Protein AF-A0A7J4V835-F1 (afdb_monomer)

Mean predicted aligned error: 7.01 Å

Foldseek 3Di:
DPPDDQDDADDDDDDDDDDDDDPQFGFQQADDDDPDDDRHDDGDTFEHDDWDKDKDWDWDQDPVGIDTDDDIDIDTDDDDPPDPAAAPDQVVLVVLSVLLSVLVNVLNVLLVLLVVVLVLLVLLLVLLVPQPPRDCPLNVLSVVLNVLSVVLNCQADPDDPDPDPVPDDDDDQHLPNLSVCLRVVPRYDNHHDDPSNVVSVVVNVVPVPVSSVVSCCCVVPSSVVSQVSCLVSVRDDDPVDDRDDPDD

Sequence (248 aa):
ETGQIVRKLTKSASKGIQRINWDLKHQMITTLKPDKFNANMKTQSINLVMPGKFTVQMFMVDRNGVSPLGETVDFNAVALRNTTLPAADRAELVKFQADTRELSRVVRGTYTYLTELIKKVSALKQSALHSPGTGYEPLLRADRILDTLNSVLSKFERKSNFPSAEENPPSDVTIMERLNTLMWTHWRSTSGLTKNEKVAFDVLMAEFPPLHAIIKRIAGVEVRNLEAELDGSGGYLTPDKLPDLWMK

pLDDT: mean 87.77, std 9.14, range [52.25, 98.25]

Solvent-accessible surface area (backbone atoms only — not comparable to full-atom values): 15485 Å² total; per-residue (Å²): 136,86,87,70,88,63,67,87,87,67,72,84,89,68,90,77,94,82,89,85,84,82,86,58,40,31,59,51,74,69,92,79,88,69,95,60,95,58,86,64,66,86,72,60,67,49,42,70,59,78,62,43,81,45,76,46,77,46,67,48,77,59,97,91,44,79,44,79,51,78,70,78,45,78,49,73,50,73,78,77,96,76,70,91,57,64,29,90,54,59,66,60,50,51,51,51,53,51,51,52,51,51,50,49,39,52,52,55,49,49,53,52,48,51,58,51,49,49,54,52,42,50,50,49,28,52,25,35,72,70,20,77,87,50,63,68,61,63,34,56,50,33,49,57,50,46,55,52,53,51,58,55,46,53,47,43,42,81,94,67,96,56,98,45,79,84,76,45,77,93,69,82,85,24,54,47,56,51,51,49,51,49,48,62,70,51,38,84,57,68,49,58,85,51,73,66,52,54,51,53,52,52,50,48,67,63,60,46,56,63,54,53,51,51,53,51,48,42,59,71,43,55,51,48,51,52,48,55,55,33,49,75,46,76,26,62,78,54,98,90,60,86,79,84,85,84,83,128

Nearest PDB structures (foldseek):
  7ung-assembly1_B0  TM=4.992E-01  e=1.022E+00  Homo sapiens
  7ung-assembly1_B9  TM=3.849E-01  e=5.021E-01  Homo sapiens
  8otz-assembly1_ET  TM=3.261E-01  e=2.199E+00  Bos taurus
  8to0-assembly1_b  TM=2.927E-01  e=1.673E+00  Mus musculus
  7ung-assembly1_D8  TM=3.159E-01  e=3.053E+00  Homo sapiens

Secondary structure (DSSP, 8-state):
--------------SS-------SEEEP------SS--TT----EEEEPPSEEEEE--EEEETTEEEE-S--EEEEE---S--SS--S-HHHHHHHHHHHHHHHHHHHHHHHHHHHHHHHHHHHHHHHHHSTT--HHHHHHHHHHHHHHHHHHHHH-----SSSGGGSPS-PPPHHHHHHHHHHHHTT--SPPPHHHHHHHHHHHHHHHHHHHHHHHIIIIIIHHHHHHHHHTT----TTSPPP----

Radius of gyration: 23.9 Å; Cα contacts (8 Å, |Δi|>4): 222; chains: 1; bounding box: 72×39×65 Å

Structure (mmCIF, N/CA/C/O backbone):
data_AF-A0A7J4V835-F1
#
_entry.id   AF-A0A7J4V835-F1
#
loop_
_atom_site.group_PDB
_atom_site.id
_atom_site.type_symbol
_atom_site.label_atom_id
_atom_site.label_alt_id
_atom_site.label_comp_id
_atom_site.label_asym_id
_atom_site.label_entity_id
_atom_site.label_seq_id
_atom_site.pdbx_PDB_ins_code
_atom_site.Cartn_x
_atom_site.Cartn_y
_atom_site.Cartn_z
_atom_site.occupancy
_atom_site.B_iso_or_equiv
_atom_site.auth_seq_id
_atom_site.auth_comp_id
_atom_site.auth_asym_id
_atom_site.auth_atom_id
_atom_site.pdbx_PDB_model_num
ATOM 1 N N . GLU A 1 1 ? 10.168 -17.531 -19.427 1.00 52.31 1 GLU A N 1
ATOM 2 C CA . GLU A 1 1 ? 9.027 -16.607 -19.607 1.00 52.31 1 GLU A CA 1
ATOM 3 C C . GLU A 1 1 ? 7.965 -16.978 -18.582 1.00 52.31 1 GLU A C 1
ATOM 5 O O . GLU A 1 1 ? 7.650 -18.154 -18.483 1.00 52.31 1 GLU A O 1
ATOM 10 N N . THR A 1 2 ? 7.499 -16.048 -17.743 1.00 58.78 2 THR A N 1
ATOM 11 C CA . THR A 1 2 ? 6.622 -16.372 -16.593 1.00 58.78 2 THR A CA 1
ATOM 12 C C . THR A 1 2 ? 5.146 -16.036 -16.826 1.00 58.78 2 THR A C 1
ATOM 14 O O . THR A 1 2 ? 4.339 -16.213 -15.919 1.00 58.78 2 THR A O 1
ATOM 17 N N . GLY A 1 3 ? 4.781 -15.510 -18.005 1.00 70.25 3 GLY A N 1
ATOM 18 C CA . GLY A 1 3 ? 3.405 -15.101 -18.329 1.00 70.25 3 GLY A CA 1
ATOM 19 C C . GLY A 1 3 ? 2.859 -13.945 -17.475 1.00 70.25 3 GLY A C 1
ATOM 20 O O . GLY A 1 3 ? 1.671 -13.640 -17.536 1.00 70.25 3 GLY A O 1
ATOM 21 N N . GLN A 1 4 ? 3.698 -13.295 -16.662 1.00 82.38 4 GLN A N 1
ATOM 22 C CA . GLN A 1 4 ? 3.266 -12.224 -15.770 1.00 82.38 4 GLN A CA 1
ATOM 23 C C . GLN A 1 4 ? 3.016 -10.921 -16.535 1.00 82.38 4 GLN A C 1
ATOM 25 O O . GLN A 1 4 ? 3.874 -10.440 -17.276 1.00 82.38 4 GLN A O 1
ATOM 30 N N . ILE A 1 5 ? 1.856 -10.303 -16.300 1.00 88.12 5 ILE A N 1
ATOM 31 C CA . ILE A 1 5 ? 1.522 -8.990 -16.860 1.00 88.12 5 ILE A CA 1
ATOM 32 C C . ILE A 1 5 ? 2.388 -7.926 -16.183 1.00 88.12 5 ILE A C 1
ATOM 34 O O . ILE A 1 5 ? 2.241 -7.625 -15.001 1.00 88.12 5 ILE A O 1
ATOM 38 N N . VAL A 1 6 ? 3.272 -7.320 -16.968 1.00 89.44 6 VAL A N 1
ATOM 39 C CA . VAL A 1 6 ? 4.240 -6.323 -16.496 1.00 89.44 6 VAL A CA 1
ATOM 40 C C . VAL A 1 6 ? 3.613 -4.943 -16.309 1.00 89.44 6 VAL A C 1
ATOM 42 O O . VAL A 1 6 ? 3.926 -4.230 -15.350 1.00 89.44 6 VAL A O 1
ATOM 45 N N . ARG A 1 7 ? 2.754 -4.540 -17.251 1.00 91.31 7 ARG A N 1
ATOM 46 C CA . ARG A 1 7 ? 2.102 -3.232 -17.272 1.00 91.31 7 ARG A CA 1
ATOM 47 C C . ARG A 1 7 ? 0.860 -3.264 -18.158 1.00 91.31 7 ARG A C 1
ATOM 49 O O . ARG A 1 7 ? 0.864 -3.905 -19.202 1.00 91.31 7 ARG A O 1
ATOM 56 N N . LYS A 1 8 ? -0.177 -2.529 -17.755 1.00 91.81 8 LYS A N 1
ATOM 57 C CA . LYS A 1 8 ? -1.334 -2.204 -18.599 1.00 91.81 8 LYS A CA 1
ATOM 58 C C . LYS A 1 8 ? -1.239 -0.736 -19.001 1.00 91.81 8 LYS A C 1
ATOM 60 O O . LYS A 1 8 ? -0.976 0.110 -18.149 1.00 91.81 8 LYS A O 1
ATOM 65 N N . LEU A 1 9 ? -1.422 -0.450 -20.285 1.00 92.38 9 LEU A N 1
ATOM 66 C CA . LEU A 1 9 ? -1.431 0.904 -20.833 1.00 92.38 9 LEU A CA 1
ATOM 67 C C . LEU A 1 9 ? -2.808 1.165 -21.433 1.00 92.38 9 LEU A C 1
ATOM 69 O O . LEU A 1 9 ? -3.335 0.312 -22.142 1.00 92.38 9 LEU A O 1
ATOM 73 N N . THR A 1 10 ? -3.384 2.327 -21.144 1.00 92.75 10 THR A N 1
ATOM 74 C CA . THR A 1 10 ? -4.717 2.702 -21.620 1.00 92.75 10 THR A CA 1
ATOM 75 C C . THR A 1 10 ? -4.664 3.998 -22.417 1.00 92.75 10 THR A C 1
ATOM 77 O O . THR A 1 10 ? -3.833 4.878 -22.174 1.00 92.75 10 THR A O 1
ATOM 80 N N . LYS A 1 11 ? -5.536 4.091 -23.420 1.00 91.69 11 LYS A N 1
ATOM 81 C CA . LYS A 1 11 ? -5.750 5.284 -24.235 1.00 91.69 11 LYS A CA 1
ATOM 82 C C . LYS A 1 11 ? -7.170 5.249 -24.786 1.00 91.69 11 LYS A C 1
ATOM 84 O O . LYS A 1 11 ? -7.630 4.192 -25.211 1.00 91.69 11 LYS A O 1
ATOM 89 N N . SER A 1 12 ? -7.836 6.400 -24.829 1.00 91.94 12 SER A N 1
ATOM 90 C CA . SER A 1 12 ? -9.135 6.517 -25.494 1.00 91.94 12 SER A CA 1
ATOM 91 C C . SER A 1 12 ? -9.034 6.168 -26.977 1.00 91.94 12 SER A C 1
ATOM 93 O O . SER A 1 12 ? -8.133 6.647 -27.670 1.00 91.94 12 SER A O 1
ATOM 95 N N . ALA A 1 13 ? -10.002 5.395 -27.468 1.00 89.81 13 ALA A N 1
ATOM 96 C CA . ALA A 1 13 ? -10.171 5.153 -28.892 1.00 89.81 13 ALA A CA 1
ATOM 97 C C . ALA A 1 13 ? -10.589 6.446 -29.612 1.00 89.81 13 ALA A C 1
ATOM 99 O O . ALA A 1 13 ? -11.455 7.188 -29.144 1.00 89.81 13 ALA A O 1
ATOM 100 N N . SER A 1 14 ? -9.972 6.720 -30.758 1.00 91.31 14 SER A N 1
ATOM 101 C CA . SER A 1 14 ? -10.292 7.860 -31.616 1.00 91.31 14 SER A CA 1
ATOM 102 C C . SER A 1 14 ? -9.933 7.548 -33.070 1.00 91.31 14 SER A C 1
ATOM 104 O O . SER A 1 14 ? -9.183 6.613 -33.347 1.00 91.31 14 SER A O 1
ATOM 106 N N . LYS A 1 15 ? -10.500 8.314 -34.011 1.00 93.00 15 LYS A N 1
ATOM 107 C CA . LYS A 1 15 ? -10.252 8.131 -35.449 1.00 93.00 15 LYS A CA 1
ATOM 108 C C . LYS A 1 15 ? -8.772 8.375 -35.797 1.00 93.00 15 LYS A C 1
ATOM 110 O O . LYS A 1 15 ? -8.096 9.182 -35.154 1.00 93.00 15 LYS A O 1
ATOM 115 N N . GLY A 1 16 ? -8.300 7.719 -36.858 1.00 92.88 16 GLY A N 1
ATOM 116 C CA . GLY A 1 16 ? -6.941 7.866 -37.390 1.00 92.88 16 GLY A CA 1
ATOM 117 C C . GLY A 1 16 ? -5.901 6.958 -36.725 1.00 92.88 16 GLY A C 1
ATOM 118 O O . GLY A 1 16 ? -6.235 6.044 -35.974 1.00 92.88 16 GLY A O 1
ATOM 119 N N . ILE A 1 17 ? -4.621 7.207 -37.019 1.00 91.12 17 ILE A N 1
ATOM 120 C CA . ILE A 1 17 ? -3.502 6.418 -36.487 1.00 91.12 17 ILE A CA 1
ATOM 121 C C . ILE A 1 17 ? -3.162 6.903 -35.078 1.00 91.12 17 ILE A C 1
ATOM 123 O O . ILE A 1 17 ? -2.797 8.060 -34.869 1.00 91.12 17 ILE A O 1
ATOM 127 N N . GLN A 1 18 ? -3.245 5.999 -34.106 1.00 90.25 18 GLN A N 1
ATOM 128 C CA . GLN A 1 18 ? -2.936 6.275 -32.707 1.00 90.25 18 GLN A CA 1
ATOM 129 C C . GLN A 1 18 ? -1.670 5.530 -32.271 1.00 90.25 18 GLN A C 1
ATOM 131 O O . GLN A 1 18 ? -1.424 4.400 -32.677 1.00 90.25 18 GLN A O 1
ATOM 136 N N . ARG A 1 19 ? -0.871 6.163 -31.402 1.00 90.81 19 ARG A N 1
ATOM 137 C CA . ARG A 1 19 ? 0.328 5.566 -30.788 1.00 90.81 19 ARG A CA 1
ATOM 138 C C . ARG A 1 19 ? 0.224 5.537 -29.264 1.00 90.81 19 ARG A C 1
ATOM 140 O O . ARG A 1 19 ? -0.299 6.483 -28.668 1.00 90.81 19 ARG A O 1
ATOM 147 N N . ILE A 1 20 ? 0.756 4.477 -28.661 1.00 90.75 20 ILE A N 1
ATOM 148 C CA . ILE A 1 20 ? 1.038 4.340 -27.228 1.00 90.75 20 ILE A CA 1
ATOM 149 C C . ILE A 1 20 ? 2.484 3.860 -27.112 1.00 90.75 20 ILE A C 1
ATOM 151 O O . ILE A 1 20 ? 2.897 2.990 -27.871 1.00 90.75 20 ILE A O 1
ATOM 155 N N . ASN A 1 21 ? 3.241 4.422 -26.171 1.00 91.94 21 ASN A N 1
ATOM 156 C CA . ASN A 1 21 ? 4.627 4.034 -25.932 1.00 91.94 21 ASN A CA 1
ATOM 157 C C . ASN A 1 21 ? 4.754 3.436 -24.533 1.00 91.94 21 ASN A C 1
ATOM 159 O O . ASN A 1 21 ? 4.283 4.030 -23.560 1.00 91.94 21 ASN A O 1
ATOM 163 N N . TRP A 1 22 ? 5.425 2.293 -24.436 1.00 93.06 22 TRP A N 1
ATOM 164 C CA . TRP A 1 22 ? 5.876 1.757 -23.162 1.00 93.06 22 TRP A CA 1
ATOM 165 C C . TRP A 1 22 ? 7.306 2.223 -22.880 1.00 93.06 22 TRP A C 1
ATOM 167 O O . TRP A 1 22 ? 8.174 2.153 -23.741 1.00 93.06 22 TRP A O 1
ATOM 177 N N . ASP A 1 23 ? 7.555 2.686 -21.661 1.00 91.81 23 ASP A N 1
ATOM 178 C CA . ASP A 1 23 ? 8.851 3.178 -21.178 1.00 91.81 23 ASP A CA 1
ATOM 179 C C . ASP A 1 23 ? 9.778 2.066 -20.645 1.00 91.81 23 ASP A C 1
ATOM 181 O O . ASP A 1 23 ? 10.770 2.375 -19.984 1.00 91.81 23 ASP A O 1
ATOM 185 N N . LEU A 1 24 ? 9.444 0.790 -20.888 1.00 91.88 24 LEU A N 1
ATOM 186 C CA . LEU A 1 24 ? 10.152 -0.392 -20.375 1.00 91.88 24 LEU A CA 1
ATOM 187 C C . LEU A 1 24 ? 10.270 -0.419 -18.843 1.00 91.88 24 LEU A C 1
ATOM 189 O O . LEU A 1 24 ? 11.231 -0.952 -18.293 1.00 91.88 24 LEU A O 1
ATOM 193 N N . LYS A 1 25 ? 9.299 0.160 -18.130 1.00 90.25 25 LYS A N 1
ATOM 194 C CA . LYS A 1 25 ? 9.245 0.135 -16.663 1.00 90.25 25 LYS A CA 1
ATOM 195 C C . LYS A 1 25 ? 8.038 -0.625 -16.153 1.00 90.25 25 LYS A C 1
ATOM 197 O O . LYS A 1 25 ? 6.982 -0.666 -16.793 1.00 90.25 25 LYS A O 1
ATOM 202 N N . HIS A 1 26 ? 8.195 -1.174 -14.957 1.00 88.50 26 HIS A N 1
ATOM 203 C CA . HIS A 1 26 ? 7.097 -1.732 -14.189 1.00 88.50 26 HIS A CA 1
ATOM 204 C C . HIS A 1 26 ? 6.100 -0.648 -13.775 1.00 88.50 26 HIS A C 1
ATOM 206 O O . HIS A 1 26 ? 6.454 0.511 -13.528 1.00 88.50 26 HIS A O 1
ATOM 212 N N . GLN A 1 27 ? 4.838 -1.055 -13.655 1.00 87.88 27 GLN A N 1
ATOM 213 C CA . GLN A 1 27 ? 3.796 -0.222 -13.079 1.00 87.88 27 GLN A CA 1
ATOM 214 C C . GLN A 1 27 ? 4.049 -0.032 -11.578 1.00 87.88 27 GLN A C 1
ATOM 216 O O . GLN A 1 27 ? 4.187 -1.012 -10.845 1.00 87.88 27 GLN A O 1
ATOM 221 N N . MET A 1 28 ? 4.081 1.215 -11.100 1.00 83.69 28 MET A N 1
ATOM 222 C CA . MET A 1 28 ? 4.038 1.462 -9.661 1.00 83.69 28 MET A CA 1
ATOM 223 C C . MET A 1 28 ? 2.642 1.099 -9.151 1.00 83.69 28 MET A C 1
ATOM 225 O O . MET A 1 28 ? 1.645 1.635 -9.647 1.00 83.69 28 MET A O 1
ATOM 229 N N . ILE A 1 29 ? 2.574 0.192 -8.177 1.00 79.81 29 ILE A N 1
ATOM 230 C CA . ILE A 1 29 ? 1.335 -0.124 -7.469 1.00 79.81 29 ILE A CA 1
ATOM 231 C C . ILE A 1 29 ? 1.261 0.815 -6.270 1.00 79.81 29 ILE A C 1
ATOM 233 O O . ILE A 1 29 ? 2.045 0.709 -5.331 1.00 79.81 29 ILE A O 1
ATOM 237 N N . THR A 1 30 ? 0.337 1.762 -6.338 1.00 77.56 30 THR A N 1
ATOM 238 C CA . THR A 1 30 ? 0.045 2.707 -5.263 1.00 77.56 30 THR A CA 1
ATOM 239 C C . THR A 1 30 ? -1.437 2.645 -4.942 1.00 77.56 30 THR A C 1
ATOM 241 O O . THR A 1 30 ? -2.242 2.223 -5.773 1.00 77.56 30 THR A O 1
ATOM 244 N N . THR A 1 31 ? -1.804 3.090 -3.747 1.00 78.81 31 THR A N 1
ATOM 245 C CA . THR A 1 31 ? -3.198 3.357 -3.417 1.00 78.81 31 THR A CA 1
ATOM 246 C C . THR A 1 31 ? -3.747 4.413 -4.370 1.00 78.81 31 THR A C 1
ATOM 248 O O . THR A 1 31 ? -3.130 5.461 -4.570 1.00 78.81 31 THR A O 1
ATOM 251 N N . LEU A 1 32 ? -4.912 4.133 -4.945 1.00 82.94 32 LEU A N 1
ATOM 252 C CA . LEU A 1 32 ? -5.662 5.048 -5.793 1.00 82.94 32 LEU A CA 1
ATOM 253 C C . LEU A 1 32 ? -6.962 5.383 -5.062 1.00 82.94 32 LEU A C 1
ATOM 255 O O . LEU A 1 32 ? -7.672 4.473 -4.642 1.00 82.94 32 LEU A O 1
ATOM 259 N N . LYS A 1 33 ? -7.266 6.674 -4.907 1.00 79.12 33 LYS A N 1
ATOM 260 C CA . LYS A 1 33 ? -8.531 7.157 -4.332 1.00 79.12 33 LYS A CA 1
ATOM 261 C C . LYS A 1 33 ? -9.232 8.103 -5.318 1.00 79.12 33 LYS A C 1
ATOM 263 O O . LYS A 1 33 ? -9.266 9.303 -5.071 1.00 79.12 33 LYS A O 1
ATOM 268 N N . PRO A 1 34 ? -9.677 7.615 -6.490 1.00 82.50 34 PRO A N 1
ATOM 269 C CA . PRO A 1 34 ? -10.386 8.464 -7.434 1.00 82.50 34 PRO A CA 1
ATOM 270 C C . PRO A 1 34 ? -11.854 8.629 -7.007 1.00 82.50 34 PRO A C 1
ATOM 272 O O . PRO A 1 34 ? -12.522 7.634 -6.740 1.00 82.50 34 PRO A O 1
ATOM 275 N N . ASP A 1 35 ? -12.379 9.857 -7.023 1.00 84.69 35 ASP A N 1
ATOM 276 C CA . ASP A 1 35 ? -13.812 10.111 -6.766 1.00 84.69 35 ASP A CA 1
ATOM 277 C C . ASP A 1 35 ? -14.713 9.486 -7.841 1.00 84.69 35 ASP A C 1
ATOM 279 O O . ASP A 1 35 ? -15.858 9.112 -7.598 1.00 84.69 35 ASP A O 1
ATOM 283 N N . LYS A 1 36 ? -14.192 9.386 -9.070 1.00 89.62 36 LYS A N 1
ATOM 284 C CA . LYS A 1 36 ? -14.851 8.760 -10.217 1.00 89.62 36 LYS A CA 1
ATOM 285 C C . LYS A 1 36 ? -13.856 7.907 -10.979 1.00 89.62 36 LYS A C 1
ATOM 287 O O . LYS A 1 36 ? -12.698 8.289 -11.150 1.00 89.62 36 LYS A O 1
ATOM 292 N N . PHE A 1 37 ? -14.322 6.776 -11.498 1.00 89.06 37 PHE A N 1
ATOM 293 C CA . PHE A 1 37 ? -13.502 5.930 -12.353 1.00 89.06 37 PHE A CA 1
ATOM 294 C C . PHE A 1 37 ? -12.979 6.712 -13.568 1.00 89.06 37 PHE A C 1
ATOM 296 O O . PHE A 1 37 ? -13.741 7.352 -14.292 1.00 89.06 37 PHE A O 1
ATOM 303 N N . ASN A 1 38 ? -11.671 6.622 -13.804 1.00 89.31 38 ASN A N 1
ATOM 304 C CA . ASN A 1 38 ? -11.011 7.198 -14.967 1.00 89.31 38 ASN A CA 1
ATOM 305 C C . ASN A 1 38 ? -10.184 6.115 -15.668 1.00 89.31 38 ASN A C 1
ATOM 307 O O . ASN A 1 38 ? -9.104 5.746 -15.207 1.00 89.31 38 ASN A O 1
ATOM 311 N N . ALA A 1 39 ? -10.679 5.647 -16.815 1.00 86.75 39 ALA A N 1
ATOM 312 C CA . ALA A 1 39 ? -10.035 4.605 -17.616 1.00 86.75 39 ALA A CA 1
ATOM 313 C C . ALA A 1 39 ? -8.629 4.990 -18.117 1.00 86.75 39 ALA A C 1
ATOM 315 O O . ALA A 1 39 ? -7.802 4.118 -18.375 1.00 86.75 39 ALA A O 1
ATOM 316 N N . ASN A 1 40 ? -8.342 6.290 -18.235 1.00 86.56 40 ASN A N 1
ATOM 317 C CA . ASN A 1 40 ? -7.077 6.826 -18.741 1.00 86.56 40 ASN A CA 1
ATOM 318 C C . ASN A 1 40 ? -6.241 7.491 -17.643 1.00 86.56 40 ASN A C 1
ATOM 320 O O . ASN A 1 40 ? -5.387 8.334 -17.933 1.00 86.56 40 ASN A O 1
ATOM 324 N N . MET A 1 41 ? -6.506 7.163 -16.376 1.00 85.62 41 MET A N 1
ATOM 325 C CA . MET A 1 41 ? -5.729 7.703 -15.272 1.00 85.62 41 MET A CA 1
ATOM 326 C C . MET A 1 41 ? -4.263 7.306 -15.435 1.00 85.62 41 MET A C 1
ATOM 328 O O . MET A 1 41 ? -3.912 6.126 -15.440 1.00 85.62 41 MET A O 1
ATOM 332 N N . LYS A 1 42 ? -3.394 8.310 -15.562 1.00 82.56 42 LYS A N 1
ATOM 333 C CA . LYS A 1 42 ? -1.955 8.078 -15.630 1.00 82.56 42 LYS A CA 1
ATOM 334 C C . LYS A 1 42 ? -1.452 7.687 -14.251 1.00 82.56 42 LYS A C 1
ATOM 336 O O . LYS A 1 42 ? -1.626 8.421 -13.283 1.00 82.56 42 LYS A O 1
ATOM 341 N N . THR A 1 43 ? -0.779 6.553 -14.189 1.00 80.88 43 THR A N 1
ATOM 342 C CA . THR A 1 43 ? -0.123 6.056 -12.986 1.00 80.88 43 THR A CA 1
ATOM 343 C C . THR A 1 43 ? 1.392 6.081 -13.175 1.00 80.88 43 THR A C 1
ATOM 345 O O . THR A 1 43 ? 1.908 5.992 -14.293 1.00 80.88 43 THR A O 1
ATOM 348 N N . GLN A 1 44 ? 2.128 6.226 -12.076 1.00 82.75 44 GLN A N 1
ATOM 349 C CA . GLN A 1 44 ? 3.585 6.347 -12.119 1.00 82.75 44 GLN A CA 1
ATOM 350 C C . GLN A 1 44 ? 4.268 5.029 -12.527 1.00 82.75 44 GLN A C 1
ATOM 352 O O . GLN A 1 44 ? 3.712 3.939 -12.360 1.00 82.75 44 GLN A O 1
ATOM 357 N N . SER A 1 45 ? 5.484 5.133 -13.064 1.00 86.50 45 SER A N 1
ATOM 358 C CA . SER A 1 45 ? 6.345 3.989 -13.397 1.00 86.50 45 SER A CA 1
ATOM 359 C C . SER A 1 45 ? 7.474 3.883 -12.376 1.00 86.50 45 SER A C 1
ATOM 361 O O . SER A 1 45 ? 7.994 4.911 -11.933 1.00 86.50 45 SER A O 1
ATOM 363 N N . ILE A 1 46 ? 7.891 2.662 -12.049 1.00 84.25 46 ILE A N 1
ATOM 364 C CA . ILE A 1 46 ? 8.979 2.412 -11.094 1.00 84.25 46 ILE A CA 1
ATOM 365 C C . ILE A 1 46 ? 10.262 1.959 -11.812 1.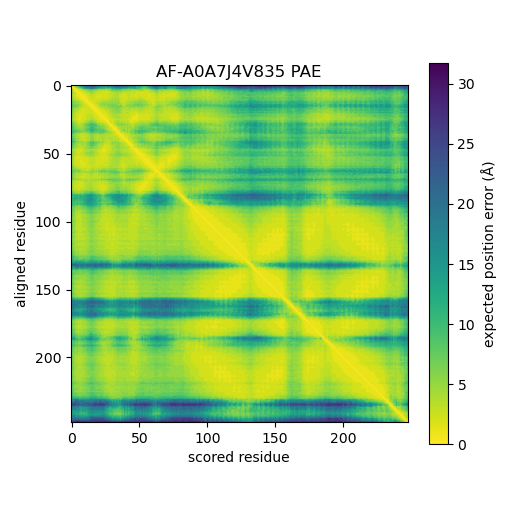00 84.25 46 ILE A C 1
ATOM 367 O O . ILE A 1 46 ? 10.761 2.691 -12.670 1.00 84.25 46 ILE A O 1
ATOM 371 N N . ASN A 1 47 ? 10.794 0.784 -11.484 1.00 85.50 47 ASN A N 1
ATOM 372 C CA . ASN A 1 47 ? 12.049 0.258 -11.998 1.00 85.50 47 ASN A CA 1
ATOM 373 C C . ASN A 1 47 ? 11.913 -0.273 -13.434 1.00 85.50 47 ASN A C 1
ATOM 375 O O . ASN A 1 47 ? 10.826 -0.661 -13.877 1.00 85.50 47 ASN A O 1
ATOM 379 N N . LEU A 1 48 ? 13.038 -0.279 -14.154 1.00 86.56 48 LEU A N 1
ATOM 380 C CA . LEU A 1 48 ? 13.141 -0.872 -15.487 1.00 86.56 48 LEU A CA 1
ATOM 381 C C . LEU A 1 48 ? 12.851 -2.371 -15.430 1.00 86.56 48 LEU A C 1
ATOM 383 O O . LEU A 1 48 ? 13.193 -3.048 -14.460 1.00 86.56 48 LEU A O 1
ATOM 387 N N . VAL A 1 49 ? 12.249 -2.888 -16.494 1.00 87.75 49 VAL A N 1
ATOM 388 C CA . VAL A 1 49 ? 12.162 -4.330 -16.698 1.00 87.75 49 VAL A CA 1
ATOM 389 C C . VAL A 1 49 ? 13.507 -4.894 -17.109 1.00 87.75 49 VAL A C 1
ATOM 391 O O . VAL A 1 49 ? 14.378 -4.199 -17.639 1.00 87.75 49 VAL A O 1
ATOM 394 N N . MET A 1 50 ? 13.652 -6.196 -16.909 1.00 83.25 50 MET A N 1
ATOM 395 C CA . MET A 1 50 ? 14.818 -6.903 -17.397 1.00 83.25 50 MET A CA 1
ATOM 396 C C . MET A 1 50 ? 14.778 -7.078 -18.915 1.00 83.25 50 MET A C 1
ATOM 398 O O . MET A 1 50 ? 13.705 -7.320 -19.465 1.00 83.25 50 MET A O 1
ATOM 402 N N . PRO A 1 51 ? 15.933 -6.986 -19.599 1.00 87.06 51 PRO A N 1
ATOM 403 C CA . PRO A 1 51 ? 16.060 -7.414 -20.979 1.00 87.06 51 PRO A CA 1
ATOM 404 C C . PRO A 1 51 ? 15.565 -8.842 -21.133 1.00 87.06 51 PRO A C 1
ATOM 406 O O . PRO A 1 51 ? 15.784 -9.686 -20.263 1.00 87.06 51 PRO A O 1
ATOM 409 N N . GLY A 1 52 ? 14.916 -9.104 -22.250 1.00 89.19 52 GLY A N 1
ATOM 410 C CA . GLY A 1 52 ? 14.280 -10.380 -22.493 1.00 89.19 52 GLY A CA 1
ATOM 411 C C . GLY A 1 52 ? 13.174 -10.256 -23.517 1.00 89.19 52 GLY A C 1
ATOM 412 O O . GLY A 1 52 ? 12.950 -9.191 -24.099 1.00 89.19 52 GLY A O 1
ATOM 413 N N . LYS A 1 53 ? 12.499 -11.379 -23.723 1.00 92.81 53 LYS A N 1
ATOM 414 C CA . LYS A 1 53 ? 11.370 -11.479 -24.630 1.00 92.81 53 LYS A CA 1
ATOM 415 C C . LYS A 1 53 ? 10.093 -11.018 -23.928 1.00 92.81 53 LYS A C 1
ATOM 417 O O . LYS A 1 53 ? 9.803 -11.435 -22.807 1.00 92.81 53 LYS A O 1
ATOM 422 N N . PHE A 1 54 ? 9.356 -10.142 -24.596 1.00 93.81 54 PHE A N 1
ATOM 423 C CA . PHE A 1 54 ? 8.075 -9.603 -24.162 1.00 93.81 54 PHE A CA 1
ATOM 424 C C . PHE A 1 54 ? 7.040 -9.803 -25.258 1.00 93.81 54 PHE A C 1
ATOM 426 O O . PHE A 1 54 ? 7.368 -9.884 -26.441 1.00 93.81 54 PHE A O 1
ATOM 433 N N . THR A 1 55 ? 5.781 -9.839 -24.845 1.00 94.62 55 THR A N 1
ATOM 434 C CA . THR A 1 55 ? 4.636 -9.900 -25.745 1.00 94.62 55 THR A CA 1
ATOM 435 C C . THR A 1 55 ? 3.728 -8.707 -25.476 1.00 94.62 55 THR A C 1
ATOM 437 O O . THR A 1 55 ? 3.601 -8.242 -24.338 1.00 94.62 55 THR A O 1
ATOM 440 N N . VAL A 1 56 ? 3.118 -8.170 -26.530 1.00 95.00 56 VAL A N 1
ATOM 441 C CA . VAL A 1 56 ? 2.097 -7.127 -26.433 1.00 95.00 56 VAL A CA 1
ATOM 442 C C . VAL A 1 56 ? 0.788 -7.637 -27.013 1.00 95.00 56 VAL A C 1
ATOM 444 O O . VAL A 1 56 ? 0.752 -8.258 -28.072 1.00 95.00 56 VAL A O 1
ATOM 447 N N . GLN A 1 57 ? -0.291 -7.357 -26.290 1.00 94.81 57 GLN A N 1
ATOM 448 C CA . GLN A 1 57 ? -1.661 -7.634 -26.697 1.00 94.81 57 GLN A CA 1
ATOM 449 C C . GLN A 1 57 ? -2.477 -6.364 -26.524 1.00 94.81 57 GLN A C 1
ATOM 451 O O . GLN A 1 57 ? -2.309 -5.639 -25.538 1.00 94.81 57 GLN A O 1
ATOM 456 N N . MET A 1 58 ? -3.354 -6.095 -27.483 1.00 94.81 58 MET A N 1
ATOM 457 C CA . MET A 1 58 ? -4.222 -4.930 -27.462 1.00 94.81 58 MET A CA 1
ATOM 458 C C . MET A 1 58 ? -5.676 -5.377 -27.410 1.00 94.81 58 MET A C 1
ATOM 460 O O . MET A 1 58 ? -6.069 -6.349 -28.049 1.00 94.81 58 MET A O 1
ATOM 464 N N . PHE A 1 59 ? -6.469 -4.654 -26.627 1.00 94.62 59 PHE A N 1
ATOM 465 C CA . PHE A 1 59 ? -7.889 -4.913 -26.450 1.00 94.62 59 PHE A CA 1
ATOM 466 C C . PHE A 1 59 ? -8.662 -3.607 -26.614 1.00 94.62 59 PHE A C 1
ATOM 468 O O . PHE A 1 59 ? -8.221 -2.559 -26.134 1.00 94.62 59 PHE A O 1
ATOM 475 N N . MET A 1 60 ? -9.818 -3.682 -27.266 1.00 93.31 60 MET A N 1
ATOM 476 C CA . MET A 1 60 ? -10.828 -2.633 -27.256 1.00 93.31 60 MET A CA 1
ATOM 477 C C . MET A 1 60 ? -11.786 -2.893 -26.094 1.00 93.31 60 MET A C 1
ATOM 479 O O . MET A 1 60 ? -12.284 -4.008 -25.936 1.00 93.31 60 MET A O 1
ATOM 483 N N . VAL A 1 61 ? -12.035 -1.863 -25.286 1.00 93.56 61 VAL A N 1
ATOM 484 C CA . VAL A 1 61 ? -13.016 -1.904 -24.197 1.00 93.56 61 VAL A CA 1
ATOM 485 C C . VAL A 1 61 ? -14.093 -0.870 -24.484 1.00 93.56 61 VAL A C 1
ATOM 487 O O . VAL A 1 61 ? -13.801 0.325 -24.554 1.00 93.56 61 VAL A O 1
ATOM 490 N N . ASP A 1 62 ? -15.328 -1.329 -24.637 1.00 92.06 62 ASP A N 1
ATOM 491 C CA . ASP A 1 62 ? -16.503 -0.487 -24.844 1.00 92.06 62 ASP A CA 1
ATOM 492 C C . ASP A 1 62 ? -17.672 -0.934 -23.942 1.00 92.06 62 ASP A C 1
ATOM 494 O O . ASP A 1 62 ? -17.488 -1.692 -22.988 1.00 92.06 62 ASP A O 1
ATOM 498 N N . ARG A 1 63 ? -18.885 -0.424 -24.195 1.00 92.12 63 ARG A N 1
ATOM 499 C CA . ARG A 1 63 ? -20.080 -0.779 -23.406 1.00 92.12 63 ARG A CA 1
ATOM 500 C C . ARG A 1 63 ? -20.517 -2.236 -23.580 1.00 92.12 63 ARG A C 1
ATOM 502 O O . ARG A 1 63 ? -21.220 -2.746 -22.717 1.00 92.12 63 ARG A O 1
ATOM 509 N N . ASN A 1 64 ? -20.129 -2.874 -24.678 1.00 93.31 64 ASN A N 1
ATOM 510 C CA . ASN A 1 64 ? -20.488 -4.246 -25.015 1.00 93.31 64 ASN A CA 1
ATOM 511 C C . ASN A 1 64 ? -19.464 -5.254 -24.469 1.00 93.31 64 ASN A C 1
ATOM 513 O O . ASN A 1 64 ? -19.738 -6.452 -24.461 1.00 93.31 64 ASN A O 1
ATOM 517 N N . GLY A 1 65 ? -18.305 -4.786 -23.991 1.00 93.50 65 GLY A N 1
ATOM 518 C CA . GLY A 1 65 ? -17.326 -5.601 -23.278 1.00 93.50 65 GLY A CA 1
ATOM 519 C C . GLY A 1 65 ? -15.893 -5.388 -23.757 1.00 93.50 65 GLY A C 1
ATOM 520 O O . GLY A 1 65 ? -15.487 -4.279 -24.104 1.00 93.50 65 GLY A O 1
ATOM 521 N N . VAL A 1 66 ? -15.108 -6.468 -23.720 1.00 95.62 66 VAL A N 1
ATOM 522 C CA . VAL A 1 66 ? -13.686 -6.491 -24.089 1.00 95.62 66 VAL A CA 1
ATOM 523 C C . VAL A 1 66 ? -13.509 -7.369 -25.324 1.00 95.62 66 VAL A C 1
ATOM 525 O O . VAL A 1 66 ? -13.888 -8.538 -25.300 1.00 95.62 66 VAL A O 1
ATOM 528 N N . SER A 1 67 ? -12.907 -6.833 -26.385 1.00 95.50 67 SER A N 1
ATOM 529 C CA . SER A 1 67 ? -12.577 -7.580 -27.607 1.00 95.50 67 SER A CA 1
ATOM 530 C C . SER A 1 67 ? -11.096 -7.417 -27.971 1.00 95.50 67 SER A C 1
ATOM 532 O O . SER A 1 67 ? -10.523 -6.353 -27.723 1.00 95.50 67 SER A O 1
ATOM 534 N N . PRO A 1 68 ? -10.430 -8.454 -28.511 1.00 94.62 68 PRO A N 1
ATOM 535 C CA . PRO A 1 68 ? -9.048 -8.334 -28.964 1.00 94.62 68 PRO A CA 1
ATOM 536 C C . PRO A 1 68 ? -8.961 -7.373 -30.155 1.00 94.62 68 PRO A C 1
ATOM 538 O O . PRO A 1 68 ? -9.829 -7.364 -31.028 1.00 94.62 68 PRO A O 1
ATOM 541 N N . LEU A 1 69 ? -7.903 -6.568 -30.193 1.00 92.44 69 LEU A N 1
ATOM 542 C CA . LEU A 1 69 ? -7.632 -5.625 -31.272 1.00 92.44 69 LEU A CA 1
ATOM 543 C C . LEU A 1 69 ? -6.306 -5.990 -31.946 1.00 92.44 69 LEU A C 1
ATOM 545 O O . LEU A 1 69 ? -5.241 -5.540 -31.530 1.00 92.44 69 LEU A O 1
ATOM 549 N N . GLY A 1 70 ? -6.389 -6.808 -32.994 1.00 91.38 70 GLY A N 1
ATOM 550 C CA . GLY A 1 70 ? -5.222 -7.351 -33.691 1.00 91.38 70 GLY A CA 1
ATOM 551 C C . GLY A 1 70 ? -4.633 -8.591 -33.014 1.00 91.38 70 GLY A C 1
ATOM 552 O O . GLY A 1 70 ? -5.232 -9.179 -32.113 1.00 91.38 70 GLY A O 1
ATOM 553 N N . GLU A 1 71 ? -3.460 -9.002 -33.487 1.00 93.94 71 GLU A N 1
ATOM 554 C CA . GLU A 1 71 ? -2.759 -10.198 -33.017 1.00 93.94 71 GLU A CA 1
ATOM 555 C C . GLU A 1 71 ? -1.758 -9.879 -31.896 1.00 93.94 71 GLU A C 1
ATOM 557 O O . GLU A 1 71 ? -1.367 -8.729 -31.680 1.00 93.94 71 GLU A O 1
ATOM 562 N N . THR A 1 72 ? -1.331 -10.916 -31.171 1.00 95.06 72 THR A N 1
ATOM 563 C CA . THR A 1 72 ? -0.233 -10.791 -30.200 1.00 95.06 72 THR A CA 1
ATOM 564 C C . THR A 1 72 ? 1.078 -10.588 -30.948 1.00 95.06 72 THR A C 1
ATOM 566 O O . THR A 1 72 ? 1.371 -11.335 -31.877 1.00 95.06 72 THR A O 1
ATOM 569 N N . VAL A 1 73 ? 1.884 -9.615 -30.522 1.00 95.62 73 VAL A N 1
ATOM 570 C CA . VAL A 1 73 ? 3.190 -9.338 -31.135 1.00 95.62 73 VAL A CA 1
ATOM 571 C C . VAL A 1 73 ? 4.307 -9.549 -30.120 1.00 95.62 73 VAL A C 1
ATOM 573 O O . VAL A 1 73 ? 4.259 -9.018 -29.008 1.00 95.62 73 VAL A O 1
ATOM 576 N N . ASP A 1 74 ? 5.334 -10.284 -30.531 1.00 95.25 74 ASP A N 1
ATOM 577 C CA . ASP A 1 74 ? 6.535 -10.543 -29.741 1.00 95.25 74 ASP A CA 1
ATOM 578 C C . ASP A 1 74 ? 7.624 -9.507 -30.046 1.00 95.25 74 ASP A C 1
ATOM 580 O O . ASP A 1 74 ? 7.823 -9.101 -31.192 1.00 95.25 74 ASP A O 1
ATOM 584 N N . PHE A 1 75 ? 8.382 -9.105 -29.027 1.00 94.69 75 PHE A N 1
ATOM 585 C CA . PHE A 1 75 ? 9.568 -8.268 -29.193 1.00 94.69 75 PHE A CA 1
ATOM 586 C C . PHE A 1 75 ? 10.606 -8.541 -28.102 1.00 94.69 75 PHE A C 1
ATOM 588 O O . PHE A 1 75 ? 10.293 -9.040 -27.024 1.00 94.69 75 PHE A O 1
ATOM 595 N N . ASN A 1 76 ? 11.860 -8.179 -28.373 1.00 94.31 76 ASN A N 1
ATOM 596 C CA . ASN A 1 76 ? 12.958 -8.327 -27.421 1.00 94.31 76 ASN A CA 1
ATOM 597 C C . ASN A 1 76 ? 13.393 -6.958 -26.893 1.00 94.31 76 ASN A C 1
ATOM 599 O O . ASN A 1 76 ? 13.767 -6.079 -27.669 1.00 94.31 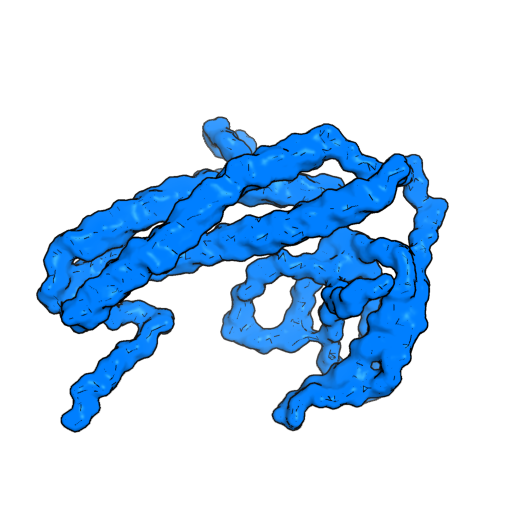76 ASN A O 1
ATOM 603 N N . ALA A 1 77 ? 13.388 -6.787 -25.572 1.00 91.88 77 ALA A N 1
ATOM 604 C CA . ALA A 1 77 ? 14.027 -5.648 -24.925 1.00 91.88 77 ALA A CA 1
ATOM 605 C C . ALA A 1 77 ? 15.506 -5.970 -24.684 1.00 91.88 77 ALA A C 1
ATOM 607 O O . ALA A 1 77 ? 15.835 -7.007 -24.106 1.00 91.88 77 ALA A O 1
ATOM 608 N N . VAL A 1 78 ? 16.398 -5.071 -25.096 1.00 89.19 78 VAL A N 1
ATOM 609 C CA . VAL A 1 78 ? 17.851 -5.222 -24.941 1.00 89.19 78 VAL A CA 1
ATOM 610 C C . VAL A 1 78 ? 18.410 -4.120 -24.049 1.00 89.19 78 VAL A C 1
ATOM 612 O O . VAL A 1 78 ? 17.959 -2.977 -24.097 1.00 89.19 78 VAL A O 1
ATOM 615 N N . ALA A 1 79 ? 19.390 -4.458 -23.210 1.00 83.38 79 ALA A N 1
ATOM 616 C CA . ALA A 1 79 ? 20.084 -3.454 -22.410 1.00 83.38 79 ALA A CA 1
ATOM 617 C C . ALA A 1 79 ? 21.019 -2.623 -23.293 1.00 83.38 79 ALA A C 1
ATOM 619 O O . ALA A 1 79 ? 21.789 -3.170 -24.084 1.00 83.38 79 ALA A O 1
ATOM 620 N N . LEU A 1 80 ? 20.997 -1.308 -23.095 1.00 83.31 80 LEU A N 1
ATOM 621 C CA . LEU A 1 80 ? 22.007 -0.417 -23.651 1.00 83.31 80 LEU A CA 1
ATOM 622 C C . LEU A 1 80 ? 23.306 -0.592 -22.849 1.00 83.31 80 LEU A C 1
ATOM 624 O O . LEU A 1 80 ? 23.285 -0.613 -21.620 1.00 83.31 80 LEU A O 1
ATOM 628 N N . ARG A 1 81 ? 24.445 -0.746 -23.530 1.00 77.06 81 ARG A N 1
ATOM 629 C CA . ARG A 1 81 ? 25.765 -0.915 -22.892 1.00 77.06 81 ARG A CA 1
ATOM 630 C C . ARG A 1 81 ? 26.373 0.440 -22.511 1.00 77.06 81 ARG A C 1
ATOM 632 O O . ARG A 1 81 ? 27.435 0.801 -23.001 1.00 77.06 81 ARG A O 1
ATOM 639 N N . ASN A 1 82 ? 25.666 1.212 -21.689 1.00 80.69 82 ASN A N 1
ATOM 640 C CA . ASN A 1 82 ? 26.035 2.586 -21.322 1.00 80.69 82 ASN A CA 1
ATOM 641 C C . ASN A 1 82 ? 26.098 2.827 -19.801 1.00 80.69 82 ASN A C 1
ATOM 643 O O . ASN A 1 82 ? 26.071 3.971 -19.355 1.00 80.69 82 ASN A O 1
ATOM 647 N N . THR A 1 83 ? 26.173 1.764 -18.998 1.00 78.00 83 THR A N 1
ATOM 648 C CA . THR A 1 83 ? 26.285 1.857 -17.537 1.00 78.00 83 THR A CA 1
ATOM 649 C C . THR A 1 83 ? 27.746 1.984 -17.110 1.00 78.00 83 THR A C 1
ATOM 651 O O . THR A 1 83 ? 28.569 1.150 -17.474 1.00 78.00 83 THR A O 1
ATOM 654 N N . THR A 1 84 ? 28.061 2.996 -16.301 1.00 79.19 84 THR A N 1
ATOM 655 C CA . THR A 1 84 ? 29.418 3.247 -15.780 1.00 79.19 84 THR A CA 1
ATOM 656 C C . THR A 1 84 ? 29.753 2.418 -14.538 1.00 79.19 84 THR A C 1
ATOM 658 O O . THR A 1 84 ? 30.906 2.055 -14.340 1.00 79.19 84 THR A O 1
ATOM 661 N N . LEU A 1 85 ? 28.748 2.086 -13.720 1.00 82.31 85 LEU A N 1
ATOM 662 C CA . LEU A 1 85 ? 28.872 1.264 -12.512 1.00 82.31 85 LEU A CA 1
ATOM 663 C C . LEU A 1 85 ? 27.901 0.077 -12.592 1.00 82.31 85 LEU A C 1
ATOM 665 O O . LEU A 1 85 ? 26.837 0.123 -11.980 1.00 82.31 85 LEU A O 1
ATOM 669 N N . PRO A 1 86 ? 28.185 -0.958 -13.398 1.00 80.50 86 PRO A N 1
ATOM 670 C CA . PRO A 1 86 ? 27.295 -2.108 -13.496 1.00 80.50 86 PRO A CA 1
ATOM 671 C C . PRO A 1 86 ? 27.229 -2.860 -12.161 1.00 80.50 86 PRO A C 1
ATOM 673 O O . PRO A 1 86 ? 28.240 -3.031 -11.479 1.00 80.50 86 PRO A O 1
ATOM 676 N N . ALA A 1 87 ? 26.042 -3.341 -11.789 1.00 81.81 87 ALA A N 1
ATOM 677 C CA . ALA A 1 87 ? 25.918 -4.292 -10.689 1.00 81.81 87 ALA A CA 1
ATOM 678 C C . ALA A 1 87 ? 26.718 -5.570 -10.993 1.00 81.81 87 ALA A C 1
ATOM 680 O O . ALA A 1 87 ? 26.572 -6.145 -12.073 1.00 81.81 87 ALA A O 1
ATOM 681 N N . ALA A 1 88 ? 27.536 -6.011 -10.031 1.00 82.44 88 ALA A N 1
ATOM 682 C CA . ALA A 1 88 ? 28.316 -7.243 -10.146 1.00 82.44 88 ALA A CA 1
ATOM 683 C C . ALA A 1 88 ? 27.405 -8.474 -10.284 1.00 82.44 88 ALA A C 1
ATOM 685 O O . ALA A 1 88 ? 27.644 -9.326 -11.135 1.00 82.44 88 ALA A O 1
ATOM 686 N N . ASP A 1 89 ? 26.322 -8.510 -9.504 1.00 84.88 89 ASP A N 1
ATOM 687 C CA . ASP A 1 89 ? 25.251 -9.494 -9.626 1.00 84.88 89 ASP A CA 1
ATOM 688 C C . ASP A 1 89 ? 23.940 -8.800 -10.020 1.00 84.88 89 ASP A C 1
ATOM 690 O O . ASP A 1 89 ? 23.262 -8.137 -9.228 1.00 84.88 89 ASP A O 1
ATOM 694 N N . ARG A 1 90 ? 23.573 -8.951 -11.294 1.00 81.25 90 ARG A N 1
ATOM 695 C CA . ARG A 1 90 ? 22.323 -8.402 -11.820 1.00 81.25 90 ARG A CA 1
ATOM 696 C C . ARG A 1 90 ? 21.100 -9.190 -11.350 1.00 81.25 90 ARG A C 1
ATOM 698 O O . ARG A 1 90 ? 20.019 -8.612 -11.273 1.00 81.25 90 ARG A O 1
ATOM 705 N N . ALA A 1 91 ? 21.237 -10.481 -11.063 1.00 83.62 91 ALA A N 1
ATOM 706 C CA . ALA A 1 91 ? 20.129 -11.287 -10.565 1.00 83.62 91 ALA A CA 1
ATOM 707 C C . ALA A 1 91 ? 19.775 -10.885 -9.125 1.00 83.62 91 ALA A C 1
ATOM 709 O O . ALA A 1 91 ? 18.593 -10.695 -8.828 1.00 83.62 91 ALA A O 1
ATOM 710 N N . GLU A 1 92 ? 20.783 -10.656 -8.275 1.00 87.62 92 GLU A N 1
ATOM 711 C CA . GLU A 1 92 ? 20.606 -10.104 -6.923 1.00 87.62 92 GLU A CA 1
ATOM 712 C C . GLU A 1 92 ? 19.882 -8.751 -6.974 1.00 87.62 92 GLU A C 1
ATOM 714 O O . GLU A 1 92 ? 18.876 -8.554 -6.289 1.00 87.62 92 GLU A O 1
ATOM 719 N N . LEU A 1 93 ? 20.334 -7.846 -7.850 1.00 87.00 93 LEU A N 1
ATOM 720 C CA . LEU A 1 93 ? 19.719 -6.533 -8.051 1.00 87.00 93 LEU A CA 1
ATOM 721 C C . LEU A 1 93 ? 18.226 -6.635 -8.393 1.00 87.00 93 LEU A C 1
ATOM 723 O O . LEU A 1 93 ? 17.383 -5.953 -7.811 1.00 87.00 93 LEU A O 1
ATOM 727 N N . VAL A 1 94 ? 17.893 -7.498 -9.352 1.00 84.12 94 VAL A N 1
ATOM 728 C CA . VAL A 1 94 ? 16.518 -7.689 -9.831 1.00 84.12 94 VAL A CA 1
ATOM 729 C C . VAL A 1 94 ? 15.633 -8.256 -8.740 1.00 84.12 94 VAL A C 1
ATOM 731 O O . VAL A 1 94 ? 14.506 -7.788 -8.561 1.00 84.12 94 VAL A O 1
ATOM 734 N N . LYS A 1 95 ? 16.141 -9.247 -8.004 1.00 87.94 95 LYS A N 1
ATOM 735 C CA . LYS A 1 95 ? 15.431 -9.818 -6.867 1.00 87.94 95 LYS A CA 1
ATOM 736 C C . LYS A 1 95 ? 15.154 -8.746 -5.817 1.00 87.94 95 LYS A C 1
ATOM 738 O O . LYS A 1 95 ? 14.006 -8.588 -5.417 1.00 87.94 95 LYS A O 1
ATOM 743 N N . PHE A 1 96 ? 16.157 -7.952 -5.453 1.00 89.94 96 PHE A N 1
ATOM 744 C CA . PHE A 1 96 ? 15.996 -6.873 -4.481 1.00 89.94 96 PHE A CA 1
ATOM 745 C C . PHE A 1 96 ? 14.963 -5.826 -4.921 1.00 89.94 96 PHE A C 1
ATOM 747 O O . PHE A 1 96 ? 14.122 -5.404 -4.127 1.00 89.94 96 PHE A O 1
ATOM 754 N N . GLN A 1 97 ? 14.972 -5.434 -6.199 1.00 88.12 97 GLN A N 1
ATOM 755 C CA . GLN A 1 97 ? 13.977 -4.513 -6.756 1.00 88.12 97 GLN A CA 1
ATOM 756 C C . GLN A 1 97 ? 12.559 -5.099 -6.721 1.00 88.12 97 GLN A C 1
ATOM 758 O O . GLN A 1 97 ? 11.600 -4.383 -6.421 1.00 88.12 97 GLN A O 1
ATOM 763 N N . ALA A 1 98 ? 12.412 -6.392 -7.022 1.00 87.81 98 ALA A N 1
ATOM 764 C CA . ALA A 1 98 ? 11.131 -7.086 -6.950 1.00 87.81 98 ALA A CA 1
ATOM 765 C C . ALA A 1 98 ? 10.618 -7.182 -5.504 1.00 87.81 98 ALA A C 1
ATOM 767 O O . ALA A 1 98 ? 9.468 -6.815 -5.251 1.00 87.81 98 ALA A O 1
ATOM 768 N N . ASP A 1 99 ? 11.477 -7.591 -4.571 1.00 91.25 99 ASP A N 1
ATOM 769 C CA . ASP A 1 99 ? 11.159 -7.726 -3.148 1.00 91.25 99 ASP A CA 1
ATOM 770 C C . ASP A 1 99 ? 10.800 -6.357 -2.538 1.00 91.25 99 ASP A C 1
ATOM 772 O O . ASP A 1 99 ? 9.779 -6.218 -1.868 1.00 91.25 99 ASP A O 1
ATOM 776 N N . THR A 1 100 ? 11.561 -5.304 -2.856 1.00 90.88 100 THR A N 1
ATOM 777 C CA . THR A 1 100 ? 11.284 -3.925 -2.409 1.00 90.88 100 THR A CA 1
ATOM 778 C C . THR A 1 100 ? 9.965 -3.393 -2.970 1.00 90.88 100 THR A C 1
ATOM 780 O O . THR A 1 100 ? 9.217 -2.708 -2.267 1.00 90.88 100 THR A O 1
ATOM 783 N N . ARG A 1 101 ? 9.635 -3.701 -4.232 1.00 88.38 101 ARG A N 1
ATOM 784 C CA . ARG A 1 101 ? 8.351 -3.310 -4.833 1.00 88.38 101 ARG A CA 1
ATOM 785 C C . ARG A 1 101 ? 7.182 -3.991 -4.129 1.00 88.38 101 ARG A C 1
ATOM 787 O O . ARG A 1 101 ? 6.169 -3.339 -3.880 1.00 88.38 101 ARG A O 1
ATOM 794 N N . GLU A 1 102 ? 7.318 -5.275 -3.819 1.00 90.94 102 GLU A N 1
ATOM 795 C CA . GLU A 1 102 ? 6.281 -6.025 -3.115 1.00 90.94 102 GLU A CA 1
ATOM 796 C C . GLU A 1 102 ? 6.114 -5.534 -1.675 1.00 90.94 102 GLU A C 1
ATOM 798 O O . GLU A 1 102 ? 4.997 -5.230 -1.255 1.00 90.94 102 GLU A O 1
ATOM 803 N N . LEU A 1 103 ? 7.220 -5.326 -0.958 1.00 93.19 103 LEU A N 1
ATOM 804 C CA . LEU A 1 103 ? 7.209 -4.710 0.366 1.00 93.19 103 LEU A CA 1
ATOM 805 C C . LEU A 1 103 ? 6.510 -3.345 0.332 1.00 93.19 103 LEU A C 1
ATOM 807 O O . LEU A 1 103 ? 5.603 -3.092 1.121 1.00 93.19 103 LEU A O 1
ATOM 811 N N . SER A 1 104 ? 6.856 -2.489 -0.634 1.00 91.94 104 SER A N 1
ATOM 812 C CA . SER A 1 104 ? 6.227 -1.176 -0.808 1.00 91.94 104 SER A CA 1
ATOM 813 C C . SER A 1 104 ? 4.717 -1.268 -1.017 1.00 91.94 104 SER A C 1
ATOM 815 O O . SER A 1 104 ? 3.957 -0.525 -0.391 1.00 91.94 104 SER A O 1
ATOM 817 N N . ARG A 1 105 ? 4.266 -2.208 -1.858 1.00 91.69 105 ARG A N 1
ATOM 818 C CA . ARG A 1 105 ? 2.842 -2.454 -2.111 1.00 91.69 105 ARG A CA 1
ATOM 819 C C . ARG A 1 105 ? 2.106 -2.794 -0.816 1.00 91.69 105 ARG A C 1
ATOM 821 O O . ARG A 1 105 ? 1.057 -2.212 -0.539 1.00 91.69 105 ARG A O 1
ATOM 828 N N . VAL A 1 106 ? 2.652 -3.721 -0.031 1.00 94.81 106 VAL A N 1
ATOM 829 C CA . VAL A 1 106 ? 2.026 -4.200 1.208 1.00 94.81 106 VAL A CA 1
ATOM 830 C C . VAL A 1 106 ? 2.052 -3.119 2.292 1.00 94.81 106 VAL A C 1
ATOM 832 O O . VAL A 1 106 ? 1.019 -2.860 2.910 1.00 94.81 106 VAL A O 1
ATOM 835 N N . VAL A 1 107 ? 3.176 -2.423 2.478 1.00 95.56 107 VAL A N 1
ATOM 836 C CA . VAL A 1 107 ? 3.324 -1.338 3.465 1.00 95.56 107 VAL A CA 1
ATOM 837 C C . VAL A 1 107 ? 2.371 -0.180 3.162 1.00 95.56 107 VAL A C 1
ATOM 839 O O . VAL A 1 107 ? 1.607 0.226 4.037 1.00 95.56 107 VAL A O 1
ATOM 842 N N . ARG A 1 108 ? 2.340 0.321 1.918 1.00 93.62 108 ARG A N 1
ATOM 843 C CA . ARG A 1 108 ? 1.449 1.429 1.517 1.00 93.62 108 ARG A CA 1
ATOM 844 C C . ARG A 1 108 ? -0.028 1.051 1.614 1.00 93.62 108 ARG A C 1
ATOM 846 O O . ARG A 1 108 ? -0.848 1.869 2.044 1.00 93.62 108 ARG A O 1
ATOM 853 N N . GLY A 1 109 ? -0.365 -0.182 1.229 1.00 94.19 109 GLY A N 1
ATOM 854 C CA . GLY A 1 109 ? -1.715 -0.722 1.375 1.00 94.19 109 GLY A CA 1
ATOM 855 C C . GLY A 1 109 ? -2.138 -0.801 2.841 1.00 94.19 109 GLY A C 1
ATOM 856 O O . GLY A 1 109 ? -3.227 -0.354 3.188 1.00 94.19 109 GLY A O 1
ATOM 857 N N . THR A 1 110 ? -1.243 -1.274 3.710 1.00 96.50 110 THR A N 1
ATOM 858 C CA . THR A 1 110 ? -1.471 -1.368 5.160 1.00 96.50 110 THR A CA 1
ATOM 859 C C . THR A 1 110 ? -1.640 0.005 5.796 1.00 96.50 110 THR A C 1
ATOM 861 O O . THR A 1 110 ? -2.580 0.201 6.557 1.00 96.50 110 THR A O 1
ATOM 864 N N . TYR A 1 111 ? -0.793 0.973 5.442 1.00 95.88 111 TYR A N 1
ATOM 865 C CA . TYR A 1 111 ? -0.923 2.357 5.899 1.00 95.88 111 TYR A CA 1
ATOM 866 C C . TYR A 1 111 ? -2.272 2.961 5.489 1.00 95.88 111 TYR A C 1
ATOM 868 O O . TYR A 1 111 ? -2.997 3.500 6.320 1.00 95.88 111 TYR A O 1
ATOM 876 N N . THR A 1 112 ? -2.666 2.797 4.221 1.00 94.62 112 THR A N 1
ATOM 877 C CA . THR A 1 112 ? -3.981 3.262 3.752 1.00 94.62 112 THR A CA 1
ATOM 878 C C . THR A 1 112 ? -5.102 2.609 4.554 1.00 94.62 112 THR A C 1
ATOM 880 O O . THR A 1 112 ? -5.985 3.301 5.055 1.00 94.62 112 THR A O 1
ATOM 883 N N . TYR A 1 113 ? -5.059 1.285 4.692 1.00 95.81 113 TYR A N 1
ATOM 884 C CA . TYR A 1 113 ? -6.064 0.528 5.422 1.00 95.81 113 TYR A CA 1
ATOM 885 C C . TYR A 1 113 ? -6.170 0.978 6.882 1.00 95.81 113 TYR A C 1
ATOM 887 O O . TYR A 1 113 ? -7.272 1.204 7.365 1.00 95.81 113 TYR A O 1
ATOM 895 N N . LEU A 1 114 ? -5.036 1.195 7.553 1.00 97.38 114 LEU A N 1
ATOM 896 C CA . LEU A 1 114 ? -4.970 1.734 8.910 1.00 97.38 114 LEU A CA 1
ATOM 897 C C . LEU A 1 114 ? -5.670 3.096 9.018 1.00 97.38 114 LEU A C 1
ATOM 899 O O . LEU A 1 114 ? -6.483 3.283 9.919 1.00 97.38 114 LEU A O 1
ATOM 903 N N . THR A 1 115 ? -5.410 4.026 8.092 1.00 95.50 115 THR A N 1
ATOM 904 C CA . THR A 1 115 ? -6.059 5.352 8.124 1.00 95.50 115 THR A CA 1
ATOM 905 C C . THR A 1 115 ? -7.577 5.273 7.949 1.00 95.50 115 THR A C 1
ATOM 907 O O . THR A 1 115 ? -8.305 6.004 8.617 1.00 95.50 115 THR A O 1
ATOM 910 N N . GLU A 1 116 ? -8.076 4.377 7.092 1.00 94.56 116 GLU A N 1
ATOM 911 C CA . GLU A 1 116 ? -9.522 4.182 6.919 1.00 94.56 116 GLU A CA 1
ATOM 912 C C . GLU A 1 116 ? -10.139 3.434 8.110 1.00 94.56 116 GLU A C 1
ATOM 914 O O . GLU A 1 116 ? -11.235 3.775 8.551 1.00 94.56 116 GLU A O 1
ATOM 919 N N . LEU A 1 117 ? -9.414 2.477 8.699 1.00 96.25 117 LEU A N 1
ATOM 920 C CA . LEU A 1 117 ? -9.840 1.770 9.905 1.00 96.25 117 LEU A CA 1
ATOM 921 C C . LEU A 1 117 ? -9.995 2.728 11.091 1.00 96.25 117 LEU A C 1
ATOM 923 O O . LEU A 1 117 ? -10.987 2.644 11.806 1.00 96.25 117 LEU A O 1
ATOM 927 N N . ILE A 1 118 ? -9.066 3.672 11.274 1.00 97.25 118 ILE A N 1
ATOM 928 C CA . ILE A 1 118 ? -9.169 4.705 12.317 1.00 97.25 118 ILE A CA 1
ATOM 929 C C . ILE A 1 118 ? -10.451 5.524 12.139 1.00 97.25 118 ILE A C 1
ATOM 931 O O . ILE A 1 118 ? -11.219 5.650 13.090 1.00 97.25 118 ILE A O 1
ATOM 935 N N . LYS A 1 119 ? -10.735 6.021 10.925 1.00 95.19 119 LYS A N 1
ATOM 936 C CA . LYS A 1 119 ? -11.975 6.773 10.647 1.00 95.19 119 LYS A CA 1
ATOM 937 C C . LYS A 1 119 ? -13.221 5.946 10.951 1.00 95.19 119 LYS A C 1
ATOM 939 O O . LYS A 1 119 ? -14.166 6.453 11.551 1.00 95.19 119 LYS A O 1
ATOM 944 N N . LYS A 1 120 ? -13.208 4.670 10.564 1.00 94.00 120 LYS A N 1
ATOM 945 C CA . LYS A 1 120 ? -14.301 3.737 10.826 1.00 94.00 120 LYS A CA 1
ATOM 946 C C . LYS A 1 120 ? -14.534 3.540 12.325 1.00 94.00 120 LYS A C 1
ATOM 948 O O . LYS A 1 120 ? -15.669 3.640 12.779 1.00 94.00 120 LYS A O 1
ATOM 953 N N . VAL A 1 121 ? -13.475 3.335 13.109 1.00 95.31 121 VAL A N 1
ATOM 954 C CA . VAL A 1 121 ? -13.593 3.208 14.571 1.00 95.31 121 VAL A CA 1
ATOM 955 C C . VAL A 1 121 ? -14.040 4.525 15.215 1.00 95.31 121 VAL A C 1
ATOM 957 O O . VAL A 1 121 ? -14.826 4.502 16.157 1.00 95.31 121 VAL A O 1
ATOM 960 N N . SER A 1 122 ? -13.639 5.684 14.686 1.00 95.06 122 SER A N 1
ATOM 961 C CA . SER A 1 122 ? -14.183 6.972 15.140 1.00 95.06 122 SER A CA 1
ATOM 962 C C . SER A 1 122 ? -15.690 7.094 14.877 1.00 95.06 122 SER A C 1
ATOM 964 O O . SER A 1 122 ? -16.420 7.549 15.754 1.00 95.06 122 SER A O 1
ATOM 966 N N . ALA A 1 123 ? -16.180 6.640 13.719 1.00 92.00 123 ALA A N 1
ATOM 967 C CA . ALA A 1 123 ? -17.615 6.611 13.421 1.00 92.00 123 ALA A CA 1
ATOM 968 C C . ALA A 1 123 ? -18.381 5.624 14.323 1.00 92.00 123 ALA A C 1
ATOM 970 O O . ALA A 1 123 ? -19.465 5.942 14.811 1.00 92.00 123 ALA A O 1
ATOM 971 N N . LEU A 1 124 ? -17.790 4.460 14.606 1.00 90.88 124 LEU A N 1
ATOM 972 C CA . LEU A 1 124 ? -18.297 3.488 15.580 1.00 90.88 124 LEU A CA 1
ATOM 973 C C . LEU A 1 124 ? -18.409 4.092 16.982 1.00 90.88 124 LEU A C 1
ATOM 975 O O . LEU A 1 124 ? -19.449 3.973 17.624 1.00 90.88 124 LEU A O 1
ATOM 979 N N . LYS A 1 125 ? -17.365 4.794 17.437 1.00 92.88 125 LYS A N 1
ATOM 980 C CA . LYS A 1 125 ? -17.366 5.510 18.717 1.00 92.88 125 LYS A CA 1
ATOM 981 C C . LYS A 1 125 ? -18.495 6.544 18.771 1.00 92.88 125 LYS A C 1
ATOM 983 O O . LYS A 1 125 ? -19.219 6.614 19.761 1.00 92.88 125 LYS A O 1
ATOM 988 N N . GLN A 1 126 ? -18.665 7.323 17.702 1.00 90.38 126 GLN A N 1
ATOM 989 C CA . GLN A 1 126 ? -19.731 8.321 17.603 1.00 90.38 126 GLN A CA 1
ATOM 990 C C . GLN A 1 126 ? -21.123 7.676 17.642 1.00 90.38 126 GLN A C 1
ATOM 992 O O . GLN A 1 126 ? -22.021 8.179 18.314 1.00 90.38 126 GLN A O 1
ATOM 997 N N . SER A 1 127 ? -21.287 6.545 16.956 1.00 87.94 127 SER A N 1
ATOM 998 C CA . SER A 1 127 ? -22.530 5.770 16.953 1.00 87.94 127 SER A CA 1
ATOM 999 C C . SER A 1 127 ? -22.843 5.251 18.355 1.00 87.94 127 SER A C 1
ATOM 1001 O O . SER A 1 127 ? -23.940 5.479 18.856 1.00 87.94 127 SER A O 1
ATOM 1003 N N . ALA A 1 128 ? -21.859 4.662 19.043 1.00 89.38 128 ALA A N 1
ATOM 1004 C CA . ALA A 1 128 ? -22.003 4.192 20.420 1.00 89.38 128 ALA A CA 1
ATOM 1005 C C . ALA A 1 128 ? -22.460 5.300 21.384 1.00 89.38 128 ALA A C 1
ATOM 1007 O O . ALA A 1 128 ? -23.276 5.043 22.263 1.00 89.38 128 ALA A O 1
ATOM 1008 N N . LEU A 1 129 ? -21.974 6.533 21.201 1.00 89.06 129 LEU A N 1
ATOM 1009 C CA . LEU A 1 129 ? -22.371 7.684 22.016 1.00 89.06 129 LEU A CA 1
ATOM 1010 C C . LEU A 1 129 ? -23.831 8.113 21.789 1.00 89.06 129 LEU A C 1
ATOM 1012 O O . LEU A 1 129 ? -24.496 8.543 22.727 1.00 89.06 129 LEU A O 1
ATOM 1016 N N . HIS A 1 130 ? -24.315 8.048 20.547 1.00 85.12 130 HIS A N 1
ATOM 1017 C CA . HIS A 1 130 ? -25.633 8.575 20.172 1.00 85.12 130 HIS A CA 1
ATOM 1018 C C . HIS A 1 130 ? -26.758 7.548 20.163 1.00 85.12 130 HIS A C 1
ATOM 1020 O O . HIS A 1 130 ? -27.917 7.933 20.029 1.00 85.12 130 HIS A O 1
ATOM 1026 N N . SER A 1 131 ? -26.438 6.267 20.300 1.00 81.38 131 SER A N 1
ATOM 1027 C CA . SER A 1 131 ? -27.404 5.179 20.190 1.00 81.38 131 SER A CA 1
ATOM 1028 C C . SER A 1 131 ? -28.169 4.975 21.496 1.00 81.38 131 SER A C 1
ATOM 1030 O O . SER A 1 131 ? -27.576 4.509 22.477 1.00 81.38 131 SER A O 1
ATOM 1032 N N . PRO A 1 132 ? -29.482 5.271 21.539 1.00 73.50 132 PRO A N 1
ATOM 1033 C CA . PRO A 1 132 ? -30.285 5.046 22.734 1.00 73.50 132 PRO A CA 1
ATOM 1034 C C . PRO A 1 132 ? -30.272 3.555 23.092 1.00 73.50 132 PRO A C 1
ATOM 1036 O O . PRO A 1 132 ? -30.590 2.717 22.257 1.00 73.50 132 PRO A O 1
ATOM 1039 N N . GLY A 1 133 ? -29.882 3.213 24.321 1.00 72.94 133 GLY A N 1
ATOM 1040 C CA . GLY A 1 133 ? -29.796 1.817 24.779 1.00 72.94 133 GLY A CA 1
ATOM 1041 C C . GLY A 1 133 ? -28.403 1.186 24.699 1.00 72.94 133 GLY A C 1
ATOM 1042 O O . GLY A 1 133 ? -28.228 0.053 25.141 1.00 72.94 133 GLY A O 1
ATOM 1043 N N . THR A 1 134 ? -27.394 1.915 24.214 1.00 75.56 134 THR A N 1
ATOM 1044 C CA . THR A 1 134 ? -25.996 1.463 24.266 1.00 75.56 134 THR A CA 1
ATOM 1045 C C . THR A 1 134 ? -25.340 1.979 25.551 1.00 75.56 134 THR A C 1
ATOM 1047 O O . THR A 1 134 ? -25.395 3.171 25.845 1.00 75.56 134 THR A O 1
ATOM 1050 N N . GLY A 1 135 ? -24.757 1.089 26.360 1.00 82.19 135 GLY A N 1
ATOM 1051 C CA . GLY A 1 135 ? -24.005 1.484 27.559 1.00 82.19 135 GLY A CA 1
ATOM 1052 C C . GLY A 1 135 ? -22.674 2.175 27.226 1.00 82.19 135 GLY A C 1
ATOM 1053 O O . GLY A 1 135 ? -22.307 2.331 26.065 1.00 82.19 135 GLY A O 1
ATOM 1054 N N . TYR A 1 136 ? -21.894 2.540 28.248 1.00 89.19 136 TYR A N 1
ATOM 1055 C CA . TYR A 1 136 ? -20.579 3.171 28.044 1.00 89.19 136 TYR A CA 1
ATOM 1056 C C . TYR A 1 136 ? -19.473 2.196 27.599 1.00 89.19 136 TYR A C 1
ATOM 1058 O O . TYR A 1 136 ? -18.429 2.638 27.126 1.00 89.19 136 TYR A O 1
ATOM 1066 N N . GLU A 1 137 ? -19.664 0.878 27.724 1.00 92.31 137 GLU A N 1
ATOM 1067 C CA . GLU A 1 137 ? -18.597 -0.091 27.426 1.00 92.31 137 GLU A CA 1
ATOM 1068 C C . GLU A 1 137 ? -18.181 -0.115 25.938 1.00 92.31 137 GLU A C 1
ATOM 1070 O O . GLU A 1 137 ? -16.976 -0.049 25.677 1.00 92.31 137 GLU A O 1
ATOM 1075 N N . PRO A 1 138 ? -19.098 -0.112 24.946 1.00 91.06 138 PRO A N 1
ATOM 1076 C CA . PRO A 1 138 ? -18.730 0.034 23.533 1.00 91.06 138 PRO A CA 1
ATOM 1077 C C . PRO A 1 138 ? -17.929 1.306 23.238 1.00 91.06 138 PRO A C 1
ATOM 1079 O O . PRO A 1 138 ? -16.966 1.264 22.471 1.00 91.06 138 PRO A O 1
ATOM 1082 N N . LEU A 1 139 ? -18.276 2.420 23.893 1.00 92.06 139 LEU A N 1
ATOM 1083 C CA . LEU A 1 139 ? -17.559 3.690 23.771 1.00 92.06 139 LEU A CA 1
ATO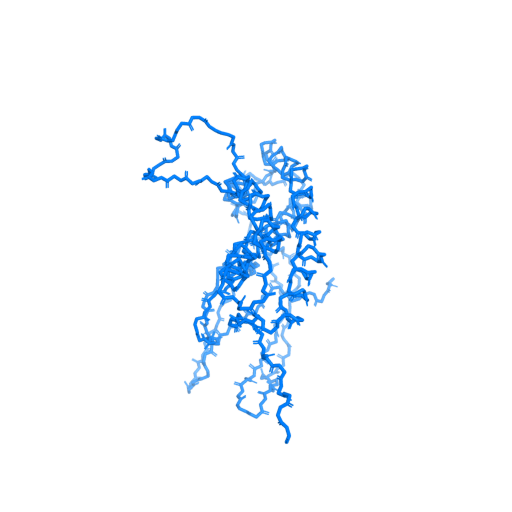M 1084 C C . LEU A 1 139 ? -16.114 3.562 24.280 1.00 92.06 139 LEU A C 1
ATOM 1086 O O . LEU A 1 139 ? -15.173 3.894 23.560 1.00 92.06 139 LEU A O 1
ATOM 1090 N N . LEU A 1 140 ? -15.933 3.029 25.495 1.00 95.06 140 LEU A N 1
ATOM 1091 C CA . LEU A 1 140 ? -14.613 2.827 26.104 1.00 95.06 140 LEU A CA 1
ATOM 1092 C C . LEU A 1 140 ? -13.760 1.825 25.319 1.00 95.06 140 LEU A C 1
ATOM 1094 O O . LEU A 1 140 ? -12.537 1.961 25.256 1.00 95.06 140 LEU A O 1
ATOM 1098 N N . ARG A 1 141 ? -14.381 0.804 24.722 1.00 95.25 141 ARG A N 1
ATOM 1099 C CA . ARG A 1 141 ? -13.682 -0.160 23.867 1.00 95.25 141 ARG A CA 1
ATOM 1100 C C . ARG A 1 141 ? -13.229 0.484 22.561 1.00 95.25 141 ARG A C 1
ATOM 1102 O O . ARG A 1 141 ? -12.086 0.273 22.161 1.00 95.25 141 ARG A O 1
ATOM 1109 N N . ALA A 1 142 ? -14.083 1.289 21.927 1.00 95.62 142 ALA A N 1
ATOM 1110 C CA . ALA A 1 142 ? -13.714 2.049 20.737 1.00 95.62 142 ALA A CA 1
ATOM 1111 C C . ALA A 1 142 ? -12.522 2.981 21.013 1.00 95.62 142 ALA A C 1
ATOM 1113 O O . ALA A 1 142 ? -11.616 3.062 20.186 1.00 95.62 142 ALA A O 1
ATOM 1114 N N . ASP A 1 143 ? -12.471 3.605 22.195 1.00 97.12 143 ASP A N 1
ATOM 1115 C CA . ASP A 1 143 ? -11.329 4.422 22.618 1.00 97.12 143 ASP A CA 1
ATOM 1116 C C . ASP A 1 143 ? -10.027 3.630 22.732 1.00 97.12 143 ASP A C 1
ATOM 1118 O O . ASP A 1 143 ? -9.031 3.996 22.110 1.00 97.12 143 ASP A O 1
ATOM 1122 N N . ARG A 1 144 ? -10.044 2.481 23.416 1.00 98.12 144 ARG A N 1
ATOM 1123 C CA . ARG A 1 144 ? -8.861 1.605 23.519 1.00 98.12 144 ARG A CA 1
ATOM 1124 C C . ARG A 1 144 ? -8.360 1.143 22.142 1.00 98.12 144 ARG A C 1
ATOM 1126 O O . ARG A 1 144 ? -7.148 1.062 21.907 1.00 98.12 144 ARG A O 1
ATOM 1133 N N . ILE A 1 145 ? -9.283 0.856 21.219 1.00 98.19 145 ILE A N 1
ATOM 1134 C CA . ILE A 1 145 ? -8.948 0.509 19.833 1.00 98.19 145 ILE A CA 1
ATOM 1135 C C . ILE A 1 145 ? -8.287 1.705 19.134 1.00 98.19 145 ILE A C 1
ATOM 1137 O O . ILE A 1 145 ? -7.237 1.535 18.511 1.00 98.19 145 ILE A O 1
ATOM 1141 N N . LEU A 1 146 ? -8.859 2.910 19.241 1.00 98.25 146 LEU A N 1
ATOM 1142 C CA . LEU A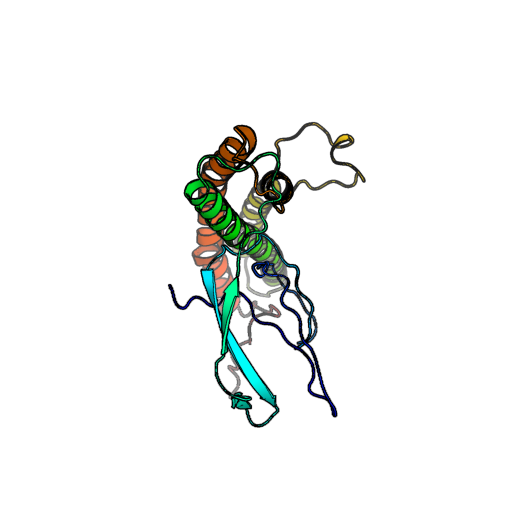 1 146 ? -8.298 4.123 18.636 1.00 98.25 146 LEU A CA 1
ATOM 1143 C C . LEU A 1 146 ? -6.909 4.450 19.179 1.00 98.25 146 LEU A C 1
ATOM 1145 O O . LEU A 1 146 ? -6.027 4.769 18.385 1.00 98.25 146 LEU A O 1
ATOM 1149 N N . ASP A 1 147 ? -6.684 4.336 20.485 1.00 98.19 147 ASP A N 1
ATOM 1150 C CA . ASP A 1 147 ? -5.370 4.565 21.093 1.00 98.19 147 ASP A CA 1
ATOM 1151 C C . ASP A 1 147 ? -4.323 3.608 20.516 1.00 98.19 147 ASP A C 1
ATOM 1153 O O . ASP A 1 147 ? -3.235 4.020 20.100 1.00 98.19 147 ASP A O 1
ATOM 1157 N N . THR A 1 148 ? -4.685 2.329 20.393 1.00 98.12 148 THR A N 1
ATOM 1158 C CA . THR A 1 148 ? -3.804 1.311 19.812 1.00 98.12 148 THR A CA 1
ATOM 1159 C C . THR A 1 148 ? -3.515 1.600 18.337 1.00 98.12 148 THR A C 1
ATOM 1161 O O . THR A 1 148 ? -2.358 1.567 17.915 1.00 98.12 148 THR A O 1
ATOM 1164 N N . LEU A 1 149 ? -4.537 1.926 17.540 1.00 98.19 149 LEU A N 1
ATOM 1165 C CA . LEU A 1 149 ? -4.366 2.242 16.119 1.00 98.19 149 LEU A CA 1
ATOM 1166 C C . LEU A 1 149 ? -3.552 3.526 15.900 1.00 98.19 149 LEU A C 1
ATOM 1168 O O . LEU A 1 149 ? -2.713 3.555 15.002 1.00 98.19 149 LEU A O 1
ATOM 1172 N N . ASN A 1 150 ? -3.744 4.562 16.721 1.00 96.81 150 ASN A N 1
ATOM 1173 C CA . ASN A 1 150 ? -2.962 5.800 16.657 1.00 96.81 150 ASN A CA 1
ATOM 1174 C C . ASN A 1 150 ? -1.498 5.574 17.063 1.00 96.81 150 ASN A C 1
ATOM 1176 O O . ASN A 1 150 ? -0.595 6.127 16.432 1.00 96.81 150 ASN A O 1
ATOM 1180 N N . SER A 1 151 ? -1.250 4.722 18.061 1.00 95.62 151 SER A N 1
ATOM 1181 C CA . SER A 1 151 ? 0.105 4.291 18.422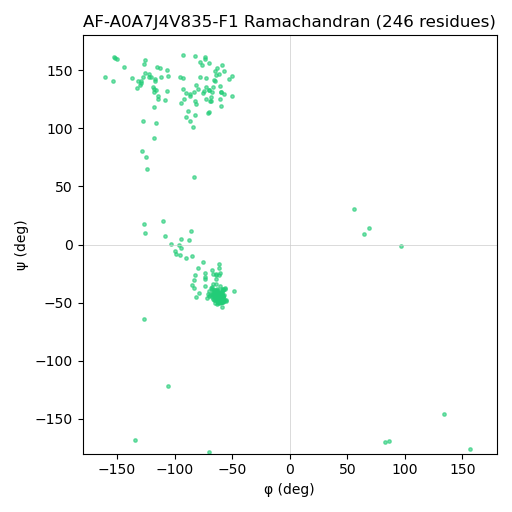 1.00 95.62 151 SER A CA 1
ATOM 1182 C C . SER A 1 151 ? 0.789 3.576 17.252 1.00 95.62 151 SER A C 1
ATOM 1184 O O . SER A 1 151 ? 1.914 3.920 16.888 1.00 95.62 151 SER A O 1
ATOM 1186 N N . VAL A 1 152 ? 0.086 2.666 16.567 1.00 97.12 152 VAL A N 1
ATOM 1187 C CA . VAL A 1 152 ? 0.602 2.021 15.347 1.00 97.12 152 VAL A CA 1
ATOM 1188 C C . VAL A 1 152 ? 0.826 3.041 14.225 1.00 97.12 152 VAL A C 1
ATOM 1190 O O . VAL A 1 152 ? 1.873 3.007 13.581 1.00 97.12 152 VAL A O 1
ATOM 1193 N N . LEU A 1 153 ? -0.103 3.977 14.006 1.00 96.44 153 LEU A N 1
ATOM 1194 C CA . LEU A 1 153 ? 0.017 5.020 12.980 1.00 96.44 153 LEU A CA 1
ATOM 1195 C C . LEU A 1 153 ? 1.276 5.871 13.180 1.00 96.44 153 LEU A C 1
ATOM 1197 O O . LEU A 1 153 ? 1.971 6.154 12.207 1.00 96.44 153 LEU A O 1
ATOM 1201 N N . SER A 1 154 ? 1.629 6.183 14.431 1.00 93.56 154 SER A N 1
ATOM 1202 C CA . SER A 1 154 ? 2.843 6.943 14.768 1.00 93.56 154 SER A CA 1
ATOM 1203 C C . SER A 1 154 ? 4.154 6.263 14.341 1.00 93.56 154 SER A C 1
ATOM 1205 O O . SER A 1 154 ? 5.180 6.923 14.196 1.00 93.56 154 SER A O 1
ATOM 1207 N N . LYS A 1 155 ? 4.138 4.942 14.103 1.00 95.38 155 LYS A N 1
ATOM 1208 C CA . LYS A 1 155 ? 5.283 4.201 13.546 1.00 95.38 155 LYS A CA 1
ATOM 1209 C C . LYS A 1 155 ? 5.360 4.299 12.022 1.00 95.38 155 LYS A C 1
ATOM 1211 O O . LYS A 1 155 ? 6.443 4.177 11.448 1.00 95.38 155 LYS A O 1
ATOM 1216 N N . PHE A 1 156 ? 4.228 4.523 11.357 1.00 95.00 156 PHE A N 1
ATOM 1217 C CA . PHE A 1 156 ? 4.183 4.726 9.911 1.00 95.00 156 PHE A CA 1
ATOM 1218 C C . PHE A 1 156 ? 4.495 6.160 9.514 1.00 95.00 156 PHE A C 1
ATOM 1220 O O . PHE A 1 156 ? 5.151 6.353 8.495 1.00 95.00 156 PHE A O 1
ATOM 1227 N N . GLU A 1 157 ? 4.038 7.138 10.291 1.00 90.50 157 GLU A N 1
ATOM 1228 C CA . GLU A 1 157 ? 4.197 8.553 9.980 1.00 90.50 157 GLU A CA 1
ATOM 1229 C C . GLU A 1 157 ? 4.433 9.399 11.228 1.00 90.50 157 GLU A C 1
ATOM 1231 O O . GLU A 1 157 ? 3.965 9.092 12.325 1.00 90.50 157 GLU A O 1
ATOM 1236 N N . ARG A 1 158 ? 5.124 10.521 11.031 1.00 83.50 158 ARG A N 1
ATOM 1237 C CA . ARG A 1 158 ? 5.292 11.551 12.046 1.00 83.50 158 ARG A CA 1
ATOM 1238 C C . ARG A 1 158 ? 4.218 12.606 11.833 1.00 83.50 158 ARG A C 1
ATOM 1240 O O . ARG A 1 158 ? 4.172 13.231 10.775 1.00 83.50 158 ARG A O 1
ATOM 1247 N N . LYS A 1 159 ? 3.386 12.852 12.846 1.00 74.31 159 LYS A N 1
ATOM 1248 C CA . LYS A 1 159 ? 2.547 14.054 12.858 1.00 74.31 159 LYS A CA 1
ATOM 1249 C C . LYS A 1 159 ? 3.453 15.256 13.088 1.00 74.31 159 LYS A C 1
ATOM 1251 O O . LYS A 1 159 ? 4.055 15.381 14.150 1.00 74.31 159 LYS A O 1
ATOM 1256 N N . SER A 1 160 ? 3.561 16.112 12.084 1.00 70.69 160 SER A N 1
ATOM 1257 C CA . SER A 1 160 ? 4.314 17.355 12.157 1.00 70.69 160 SER A CA 1
ATOM 1258 C C . SER A 1 160 ? 3.471 18.486 11.592 1.00 70.69 160 SER A C 1
ATOM 1260 O O . SER A 1 160 ? 2.862 18.341 10.534 1.00 70.69 160 SER A O 1
ATOM 1262 N N . ASN A 1 161 ? 3.455 19.607 12.310 1.00 70.19 161 ASN A N 1
ATOM 1263 C CA . ASN A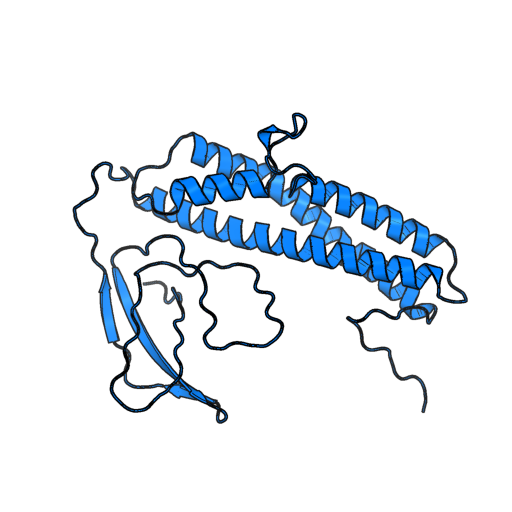 1 161 ? 2.924 20.875 11.816 1.00 70.19 161 ASN A CA 1
ATOM 1264 C C . ASN A 1 161 ? 4.038 21.756 11.221 1.00 70.19 161 ASN A C 1
ATOM 1266 O O . ASN A 1 161 ? 3.783 22.907 10.875 1.00 70.19 161 ASN A O 1
ATOM 1270 N N . PHE A 1 162 ? 5.266 21.234 11.134 1.00 72.19 162 PHE A N 1
ATOM 1271 C CA . PHE A 1 162 ? 6.422 21.934 10.594 1.00 72.19 162 PHE A CA 1
ATOM 1272 C C . PHE A 1 162 ? 6.626 21.582 9.113 1.00 72.19 162 PHE A C 1
ATOM 1274 O O . PHE A 1 162 ? 6.403 20.433 8.717 1.00 72.19 162 PHE A O 1
ATOM 1281 N N . PRO A 1 163 ? 7.070 22.537 8.278 1.00 70.38 163 PRO A N 1
ATOM 1282 C CA . PRO A 1 163 ? 7.356 22.292 6.864 1.00 70.38 163 PRO A CA 1
ATOM 1283 C C . PRO A 1 163 ? 8.461 21.258 6.600 1.00 70.38 163 PRO A C 1
ATOM 1285 O O . PRO A 1 163 ? 8.462 20.642 5.534 1.00 70.38 163 PRO A O 1
ATOM 1288 N N . SER A 1 164 ? 9.403 21.074 7.536 1.00 72.19 164 SER A N 1
ATOM 1289 C CA . SER A 1 164 ? 10.560 20.182 7.382 1.00 72.19 164 SER A CA 1
ATOM 1290 C C . SER A 1 164 ? 10.674 19.159 8.511 1.00 72.19 164 SER A C 1
ATOM 1292 O O . SER A 1 164 ? 10.374 19.434 9.672 1.00 72.19 164 SER A O 1
ATOM 1294 N N . ALA A 1 165 ? 11.194 17.975 8.173 1.00 70.25 165 ALA A N 1
ATOM 1295 C CA . ALA A 1 165 ? 11.559 16.958 9.153 1.00 70.25 165 ALA A CA 1
ATOM 1296 C C . ALA A 1 165 ? 12.691 17.415 10.093 1.00 70.25 165 ALA A C 1
ATOM 1298 O O . ALA A 1 165 ? 12.764 16.916 11.210 1.00 70.25 165 ALA A O 1
ATOM 1299 N N . GLU A 1 166 ? 13.535 18.357 9.658 1.00 75.75 166 GLU A N 1
ATOM 1300 C CA . GLU A 1 166 ? 14.661 18.902 10.436 1.00 75.75 166 GLU A CA 1
ATOM 1301 C C . GLU A 1 166 ? 14.213 19.842 11.563 1.00 75.75 166 GLU A C 1
ATOM 1303 O O . GLU A 1 166 ? 14.914 19.995 12.557 1.00 75.75 166 GLU A O 1
ATOM 1308 N N . GLU A 1 167 ? 13.033 20.451 11.423 1.00 79.25 167 GLU A N 1
ATOM 1309 C CA . GLU A 1 167 ? 12.435 21.329 12.437 1.00 79.25 167 GLU A CA 1
ATOM 1310 C C . GLU A 1 167 ? 11.660 20.540 13.500 1.00 79.25 167 GLU A C 1
ATOM 1312 O O . GLU A 1 167 ? 11.261 21.085 14.531 1.00 79.25 167 GLU A O 1
ATOM 1317 N N . ASN A 1 168 ? 11.448 19.242 13.267 1.00 74.06 168 ASN A N 1
ATOM 1318 C CA . ASN A 1 168 ? 10.815 18.381 14.248 1.00 74.06 168 ASN A CA 1
ATOM 1319 C C . ASN A 1 168 ? 11.804 17.997 15.349 1.00 74.06 168 ASN A C 1
ATOM 1321 O O . ASN A 1 168 ? 12.968 17.707 15.060 1.00 74.06 168 ASN A O 1
ATOM 1325 N N . PRO A 1 169 ? 11.333 17.880 16.603 1.00 72.81 169 PRO A N 1
ATOM 1326 C CA . PRO A 1 169 ? 12.114 17.244 17.648 1.00 72.81 169 PRO A CA 1
ATOM 1327 C C . PRO A 1 169 ? 12.645 15.872 17.192 1.00 72.81 169 PRO A C 1
ATOM 1329 O O . PRO A 1 169 ? 11.938 15.151 16.468 1.00 72.81 169 PRO A O 1
ATOM 1332 N N . PRO A 1 170 ? 13.859 15.484 17.628 1.00 76.31 170 PRO A N 1
ATOM 1333 C CA . PRO A 1 170 ? 14.429 14.186 17.302 1.00 76.31 170 PRO A CA 1
ATOM 1334 C C . PRO A 1 170 ? 13.441 13.055 17.597 1.00 76.31 170 PRO A C 1
ATOM 1336 O O . PRO A 1 170 ? 12.875 12.965 18.685 1.00 76.31 170 PRO A O 1
ATOM 1339 N N . SER A 1 171 ? 13.220 12.199 16.607 1.00 78.38 171 SER A N 1
ATOM 1340 C CA . SER A 1 171 ? 12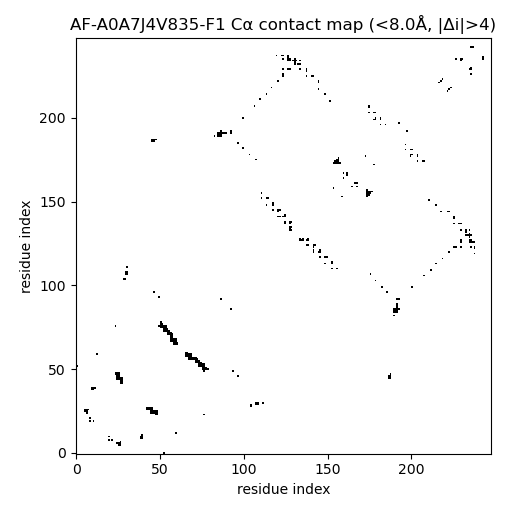.362 11.019 16.716 1.00 78.38 171 SER A CA 1
ATOM 1341 C C . SER A 1 171 ? 12.848 9.944 15.757 1.00 78.38 171 SER A C 1
ATOM 1343 O O . SER A 1 171 ? 13.566 10.235 14.796 1.00 78.38 171 SER A O 1
ATOM 1345 N N . ASP A 1 172 ? 12.445 8.705 16.018 1.00 85.69 172 ASP A N 1
ATOM 1346 C CA . ASP A 1 172 ? 12.804 7.572 15.175 1.00 85.69 172 ASP A CA 1
ATOM 1347 C C . ASP A 1 172 ? 12.354 7.786 13.722 1.00 85.69 172 ASP A C 1
ATOM 1349 O O . ASP A 1 172 ? 11.341 8.436 13.439 1.00 85.69 172 ASP A O 1
ATOM 1353 N N . VAL A 1 173 ? 13.117 7.218 12.786 1.00 90.00 173 VAL A N 1
ATOM 1354 C CA . VAL A 1 173 ? 12.745 7.200 11.368 1.00 90.00 173 VAL A CA 1
ATOM 1355 C C . VAL A 1 173 ? 11.535 6.293 11.197 1.00 90.00 173 VAL A C 1
ATOM 1357 O O . VAL A 1 173 ? 11.585 5.111 11.535 1.00 90.00 173 VAL A O 1
ATOM 1360 N N . THR A 1 174 ? 10.466 6.834 10.628 1.00 94.06 174 THR A N 1
ATOM 1361 C CA . THR A 1 174 ? 9.217 6.097 10.419 1.00 94.06 174 THR A CA 1
ATOM 1362 C C . THR A 1 174 ? 9.336 5.076 9.287 1.00 94.06 174 THR A C 1
ATOM 1364 O O . THR A 1 174 ? 10.194 5.177 8.401 1.00 94.06 174 THR A O 1
ATOM 1367 N N . ILE A 1 175 ? 8.417 4.106 9.259 1.00 96.25 175 ILE A N 1
ATOM 1368 C CA . ILE A 1 175 ? 8.350 3.099 8.191 1.00 96.25 175 ILE A CA 1
ATOM 1369 C C . ILE A 1 175 ? 8.196 3.758 6.817 1.00 96.25 175 ILE A C 1
ATOM 1371 O O . ILE A 1 175 ? 8.869 3.352 5.867 1.00 96.25 175 ILE A O 1
ATOM 1375 N N . MET A 1 176 ? 7.340 4.780 6.689 1.00 93.94 176 MET A N 1
ATOM 1376 C CA . MET A 1 176 ? 7.126 5.439 5.399 1.00 93.94 176 MET A CA 1
ATOM 1377 C C . MET A 1 176 ? 8.342 6.248 4.957 1.00 93.94 176 MET A C 1
ATOM 1379 O O . MET A 1 176 ? 8.689 6.196 3.778 1.00 93.94 176 MET A O 1
ATOM 1383 N N . GLU A 1 177 ? 9.017 6.959 5.864 1.00 92.44 177 GLU A N 1
ATOM 1384 C CA . GLU A 1 177 ? 10.260 7.676 5.547 1.00 92.44 177 GLU A CA 1
ATOM 1385 C C . GLU A 1 177 ? 11.340 6.704 5.061 1.00 92.44 177 GLU A C 1
ATOM 1387 O O . GLU A 1 177 ? 11.902 6.896 3.982 1.00 92.44 177 GLU A O 1
ATOM 1392 N N . ARG A 1 178 ? 11.579 5.612 5.799 1.00 94.88 178 ARG A N 1
ATOM 1393 C CA . ARG A 1 178 ? 12.579 4.598 5.436 1.00 94.88 178 ARG A CA 1
ATOM 1394 C C . ARG A 1 178 ? 12.256 3.931 4.101 1.00 94.88 178 ARG A C 1
ATOM 1396 O O . ARG A 1 178 ? 13.140 3.813 3.252 1.00 94.88 178 ARG A O 1
ATOM 1403 N N . LEU A 1 179 ? 10.997 3.540 3.890 1.00 93.81 179 LEU A N 1
ATOM 1404 C CA . LEU A 1 179 ? 10.542 2.959 2.628 1.00 93.81 179 LEU A CA 1
ATOM 1405 C C . LEU A 1 179 ? 10.717 3.940 1.466 1.00 93.81 179 LEU A C 1
ATOM 1407 O O . LEU A 1 179 ? 11.206 3.548 0.410 1.00 93.81 179 LEU A O 1
ATOM 1411 N N . ASN A 1 180 ? 10.333 5.206 1.642 1.00 90.44 180 ASN A N 1
ATOM 1412 C CA . ASN A 1 180 ? 10.484 6.223 0.606 1.00 90.44 180 ASN A CA 1
ATOM 1413 C C . ASN A 1 180 ? 11.960 6.426 0.255 1.00 90.44 180 ASN A C 1
ATOM 1415 O O . ASN A 1 180 ? 12.294 6.405 -0.925 1.00 90.44 180 ASN A O 1
ATOM 1419 N N . THR A 1 181 ? 12.842 6.553 1.247 1.00 90.75 181 THR A N 1
ATOM 1420 C CA . THR A 1 181 ? 14.289 6.692 1.025 1.00 90.75 181 THR A CA 1
ATOM 1421 C C . THR A 1 181 ? 14.861 5.490 0.284 1.00 90.75 181 THR A C 1
ATOM 1423 O O . THR A 1 181 ? 15.559 5.667 -0.715 1.00 90.75 181 THR A O 1
ATOM 1426 N N . LEU A 1 182 ? 14.523 4.268 0.712 1.00 91.31 182 LEU A N 1
ATOM 1427 C CA . LEU A 1 182 ? 14.944 3.038 0.040 1.00 91.31 182 LEU A CA 1
ATOM 1428 C C . LEU A 1 182 ? 14.482 3.022 -1.424 1.00 91.31 182 LEU A C 1
ATOM 1430 O O . LEU A 1 182 ? 15.278 2.799 -2.337 1.00 91.31 182 LEU A O 1
ATOM 1434 N N . MET A 1 183 ? 13.198 3.309 -1.654 1.00 87.50 183 MET A N 1
ATOM 1435 C CA . MET A 1 183 ? 12.626 3.342 -2.995 1.00 87.50 183 MET A CA 1
ATOM 1436 C C . MET A 1 183 ? 13.280 4.404 -3.874 1.00 87.50 183 MET A C 1
ATOM 1438 O O . MET A 1 183 ? 13.588 4.102 -5.020 1.00 87.50 183 MET A O 1
ATOM 1442 N N . TRP A 1 184 ? 13.481 5.625 -3.371 1.00 85.44 184 TRP A N 1
ATOM 1443 C CA . TRP A 1 184 ? 14.071 6.735 -4.126 1.00 85.44 184 TRP A CA 1
ATOM 1444 C C . TRP A 1 184 ? 15.531 6.483 -4.486 1.00 85.44 184 TRP A C 1
ATOM 1446 O O . TRP A 1 184 ? 15.912 6.727 -5.631 1.00 85.44 184 TRP A O 1
ATOM 1456 N N . THR A 1 185 ? 16.312 5.951 -3.543 1.00 84.75 185 THR A N 1
ATOM 1457 C CA . THR A 1 185 ? 17.742 5.654 -3.729 1.00 84.75 185 THR A CA 1
ATOM 1458 C C . THR A 1 185 ? 17.949 4.695 -4.897 1.00 84.75 185 THR A C 1
ATOM 1460 O O . THR A 1 185 ?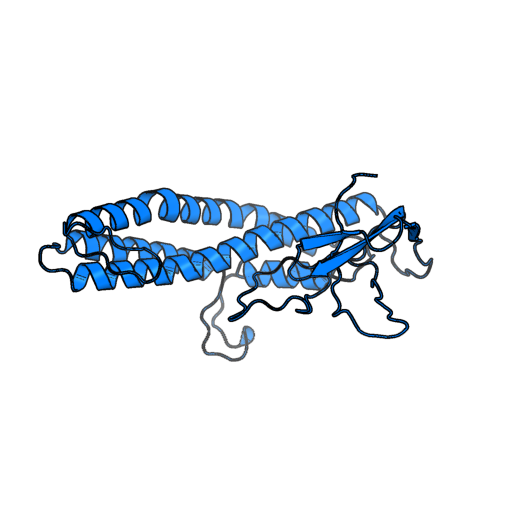 18.782 4.939 -5.771 1.00 84.75 185 THR A O 1
ATOM 1463 N N . HIS A 1 186 ? 17.124 3.649 -4.972 1.00 81.38 186 HIS A N 1
ATOM 1464 C CA . HIS A 1 186 ? 17.285 2.608 -5.978 1.00 81.38 186 HIS A CA 1
ATOM 1465 C C . HIS A 1 186 ? 16.357 2.747 -7.199 1.00 81.38 186 HIS A C 1
ATOM 1467 O O . HIS A 1 186 ? 16.497 2.002 -8.168 1.00 81.38 186 HIS A O 1
ATOM 1473 N N . TRP A 1 187 ? 15.423 3.710 -7.200 1.00 76.19 187 TRP A N 1
ATOM 1474 C CA . TRP A 1 187 ? 14.301 3.806 -8.154 1.00 76.19 187 TRP A CA 1
ATOM 1475 C C . TRP A 1 187 ? 14.712 3.659 -9.623 1.00 76.19 187 TRP A C 1
ATOM 1477 O O . TRP A 1 187 ? 13.997 3.069 -10.437 1.00 76.19 187 TRP A O 1
ATOM 1487 N N . ARG A 1 188 ? 15.847 4.267 -9.981 1.00 73.38 188 ARG A N 1
ATOM 1488 C CA . ARG A 1 188 ? 16.378 4.340 -11.351 1.00 73.38 188 ARG A CA 1
ATOM 1489 C C . ARG A 1 188 ? 17.812 3.827 -11.454 1.00 73.38 188 ARG A C 1
ATOM 1491 O O . ARG A 1 188 ? 18.440 4.030 -12.489 1.00 73.38 188 ARG A O 1
ATOM 1498 N N . SER A 1 189 ? 18.328 3.208 -10.395 1.00 81.19 189 SER A N 1
ATOM 1499 C CA . SER A 1 189 ? 19.708 2.742 -10.361 1.00 81.19 189 SER A CA 1
ATOM 1500 C C . SER A 1 189 ? 19.839 1.396 -11.069 1.00 81.19 189 SER A C 1
ATOM 1502 O O . SER A 1 189 ? 19.011 0.499 -10.910 1.00 81.19 189 SER A O 1
ATOM 1504 N N . THR A 1 190 ? 20.895 1.260 -11.865 1.00 82.31 190 THR A N 1
ATOM 1505 C CA . THR A 1 190 ? 21.372 -0.025 -12.402 1.00 82.31 190 THR A CA 1
ATOM 1506 C C . THR A 1 190 ? 22.686 -0.455 -11.744 1.00 82.31 190 THR A C 1
ATOM 1508 O O . THR A 1 190 ? 23.320 -1.408 -12.200 1.00 82.31 190 THR A O 1
ATOM 1511 N N . SER A 1 191 ? 23.105 0.278 -10.708 1.00 86.06 191 SER A N 1
ATOM 1512 C CA . SER A 1 191 ? 24.314 0.016 -9.937 1.00 86.06 191 SER A CA 1
ATOM 1513 C C . SER A 1 191 ? 24.079 -1.053 -8.878 1.00 86.06 191 SER A C 1
ATOM 1515 O O . SER A 1 191 ? 22.940 -1.351 -8.523 1.00 86.06 191 SER A O 1
ATOM 1517 N N . GLY A 1 192 ? 25.169 -1.631 -8.370 1.00 86.38 192 GLY A N 1
ATOM 1518 C CA . GLY A 1 192 ? 25.106 -2.595 -7.272 1.00 86.38 192 GLY A CA 1
ATOM 1519 C C . GLY A 1 192 ? 24.453 -2.020 -6.010 1.00 86.38 192 GLY A C 1
ATOM 1520 O O . GLY A 1 192 ? 24.475 -0.810 -5.782 1.00 86.38 192 GLY A O 1
ATOM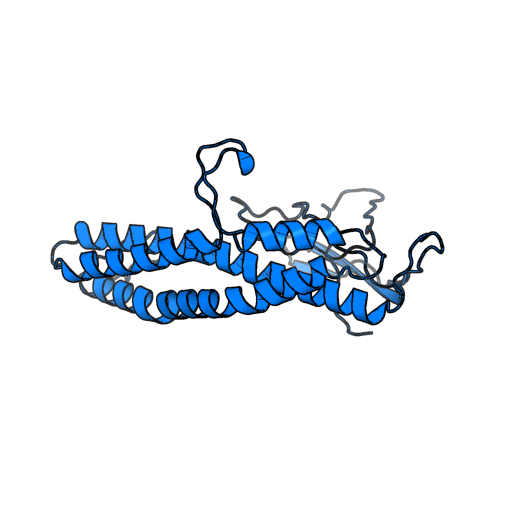 1521 N N . LEU A 1 193 ? 23.886 -2.911 -5.193 1.00 89.31 193 LEU A N 1
ATOM 1522 C CA . LEU A 1 193 ? 23.234 -2.565 -3.931 1.00 89.31 193 LEU A CA 1
ATOM 1523 C C . LEU A 1 193 ? 24.252 -2.059 -2.906 1.00 89.31 193 LEU A C 1
ATOM 1525 O O . LEU A 1 193 ? 25.267 -2.702 -2.635 1.00 89.31 193 LEU A O 1
ATOM 1529 N N . THR A 1 194 ? 23.942 -0.934 -2.282 1.00 89.88 194 THR A N 1
ATOM 1530 C CA . THR A 1 194 ? 24.704 -0.378 -1.167 1.00 89.88 194 THR A CA 1
ATOM 1531 C C . THR A 1 194 ? 24.385 -1.111 0.137 1.00 89.88 194 THR A C 1
ATOM 1533 O O . THR A 1 194 ? 23.309 -1.685 0.323 1.00 89.88 194 THR A O 1
ATOM 1536 N N . LYS A 1 195 ? 25.308 -1.043 1.104 1.00 92.06 195 LYS A N 1
ATOM 1537 C CA . LYS A 1 195 ? 25.074 -1.570 2.458 1.00 92.06 195 LYS A CA 1
ATOM 1538 C C . LYS A 1 195 ? 23.857 -0.912 3.122 1.00 92.06 195 LYS A C 1
ATOM 1540 O O . LYS A 1 195 ? 23.091 -1.593 3.793 1.00 92.06 195 LYS A O 1
ATOM 1545 N N . ASN A 1 196 ? 23.659 0.388 2.902 1.00 90.81 196 ASN A N 1
ATOM 1546 C CA . ASN A 1 196 ? 22.557 1.140 3.503 1.00 90.81 196 ASN A CA 1
ATOM 1547 C C . ASN A 1 196 ? 21.190 0.708 2.959 1.00 90.81 196 ASN A C 1
ATOM 1549 O O . ASN A 1 196 ? 20.240 0.633 3.731 1.00 90.81 196 ASN A O 1
ATOM 1553 N N . GLU A 1 197 ? 21.085 0.378 1.667 1.00 92.19 197 GLU A N 1
ATOM 1554 C CA . GLU A 1 197 ? 19.844 -0.154 1.085 1.00 92.19 197 GLU A CA 1
ATOM 1555 C C . GLU A 1 197 ? 19.474 -1.507 1.700 1.00 92.19 197 GLU A C 1
ATOM 1557 O O . GLU A 1 197 ? 18.321 -1.705 2.083 1.00 92.19 197 GLU A O 1
ATOM 1562 N N . LYS A 1 198 ? 20.455 -2.406 1.861 1.00 93.62 198 LYS A N 1
ATOM 1563 C CA . LYS A 1 198 ? 20.246 -3.713 2.505 1.00 93.62 198 LYS A CA 1
ATOM 1564 C C . LYS A 1 198 ? 19.786 -3.550 3.955 1.00 93.62 198 LYS A C 1
ATOM 1566 O O . LYS A 1 198 ? 18.743 -4.072 4.324 1.00 93.62 198 LYS A O 1
ATOM 1571 N N . VAL A 1 199 ? 20.481 -2.717 4.733 1.00 95.50 199 VAL A N 1
ATOM 1572 C CA . VAL A 1 199 ? 20.101 -2.420 6.126 1.00 95.50 199 VAL A CA 1
ATOM 1573 C C . VAL A 1 199 ? 18.706 -1.795 6.213 1.00 95.50 199 VAL A C 1
ATOM 1575 O O . VAL A 1 199 ? 17.918 -2.171 7.075 1.00 95.50 199 VAL A O 1
ATOM 1578 N N . ALA A 1 200 ? 18.364 -0.852 5.330 1.00 94.94 200 ALA A N 1
ATOM 1579 C CA . ALA A 1 200 ? 17.035 -0.245 5.325 1.00 94.94 200 ALA A CA 1
ATOM 1580 C C . ALA A 1 200 ? 15.935 -1.275 5.033 1.00 94.94 200 ALA A C 1
ATOM 1582 O O . ALA A 1 200 ? 14.890 -1.238 5.681 1.00 94.94 200 ALA A O 1
ATOM 1583 N N . PHE A 1 201 ? 16.178 -2.192 4.093 1.00 95.62 201 PHE A N 1
ATOM 1584 C CA . PHE A 1 201 ? 15.267 -3.291 3.789 1.00 95.62 201 PHE A CA 1
ATOM 1585 C C . PHE A 1 201 ? 15.105 -4.245 4.982 1.00 95.62 201 PHE A C 1
ATOM 1587 O O . PHE A 1 201 ? 13.976 -4.545 5.366 1.00 95.62 201 PHE A O 1
ATOM 1594 N N . ASP A 1 202 ? 16.205 -4.652 5.617 1.00 96.69 202 ASP A N 1
ATOM 1595 C CA . ASP A 1 202 ? 16.186 -5.569 6.763 1.00 96.69 202 ASP A CA 1
ATOM 1596 C C . ASP A 1 202 ? 15.429 -4.976 7.959 1.00 96.69 202 ASP A C 1
ATOM 1598 O O . ASP A 1 202 ? 14.606 -5.654 8.577 1.00 96.69 202 ASP A O 1
ATOM 1602 N N . VAL A 1 203 ? 15.634 -3.686 8.248 1.00 96.88 203 VAL A N 1
ATOM 1603 C CA . VAL A 1 203 ? 14.894 -2.979 9.307 1.00 96.88 203 VAL A CA 1
ATOM 1604 C C . VAL A 1 203 ? 13.396 -2.948 9.001 1.00 96.88 203 VAL A C 1
ATOM 1606 O O . VAL A 1 203 ? 12.590 -3.252 9.877 1.00 96.88 203 VAL A O 1
ATOM 1609 N N . LEU A 1 204 ? 13.000 -2.652 7.756 1.00 97.31 204 LEU A N 1
ATOM 1610 C CA . LEU A 1 204 ? 11.585 -2.695 7.367 1.00 97.31 204 LEU A CA 1
ATOM 1611 C C . LEU A 1 204 ? 10.998 -4.101 7.541 1.00 97.31 204 LEU A C 1
ATOM 1613 O O . LEU A 1 204 ? 9.885 -4.237 8.043 1.00 97.31 204 LEU A O 1
ATOM 1617 N N . MET A 1 205 ? 11.740 -5.141 7.158 1.00 97.44 205 MET A N 1
ATOM 1618 C CA . MET A 1 205 ? 11.313 -6.533 7.313 1.00 97.44 205 MET A CA 1
ATOM 1619 C C . MET A 1 205 ? 11.217 -6.976 8.777 1.00 97.44 205 MET A C 1
ATOM 1621 O O . MET A 1 205 ? 10.433 -7.873 9.075 1.00 97.44 205 MET A O 1
ATOM 1625 N N . ALA A 1 206 ? 11.959 -6.351 9.690 1.00 97.56 206 ALA A N 1
ATOM 1626 C CA . ALA A 1 206 ? 11.850 -6.605 11.122 1.00 97.56 206 ALA A CA 1
ATOM 1627 C C . ALA A 1 206 ? 10.677 -5.843 11.766 1.00 97.56 206 ALA A C 1
ATOM 1629 O O . ALA A 1 206 ? 9.913 -6.414 12.544 1.00 97.56 206 ALA A O 1
ATOM 1630 N N . GLU A 1 207 ? 10.509 -4.561 11.434 1.00 96.75 207 GLU A N 1
ATOM 1631 C CA . GLU A 1 207 ? 9.559 -3.668 12.111 1.00 96.75 207 GLU A CA 1
ATOM 1632 C C . GLU A 1 207 ? 8.130 -3.754 11.562 1.00 96.75 207 GLU A C 1
ATOM 1634 O O . GLU A 1 207 ? 7.163 -3.629 12.315 1.00 96.75 207 GLU A O 1
ATOM 1639 N N . PHE A 1 208 ? 7.961 -3.971 10.254 1.00 98.06 208 PHE A N 1
ATOM 1640 C CA . PHE A 1 208 ? 6.643 -3.943 9.619 1.00 98.06 208 PHE A CA 1
ATOM 1641 C C . PHE A 1 208 ? 5.742 -5.145 9.970 1.00 98.06 208 PHE A C 1
ATOM 1643 O O . PHE A 1 208 ? 4.565 -4.918 10.283 1.00 98.06 208 PHE A O 1
ATOM 1650 N N . PRO A 1 209 ? 6.210 -6.414 9.944 1.00 98.06 209 PRO A N 1
ATOM 1651 C CA . PRO A 1 209 ? 5.324 -7.562 10.151 1.00 98.06 209 PRO A CA 1
ATOM 1652 C C . PRO A 1 209 ? 4.579 -7.574 11.497 1.00 98.06 209 PRO A C 1
ATOM 1654 O O . PRO A 1 209 ? 3.378 -7.867 11.484 1.00 98.06 209 PRO A O 1
ATOM 1657 N N . PRO A 1 210 ? 5.202 -7.213 12.641 1.00 98.19 210 PRO A N 1
ATOM 1658 C CA . PRO A 1 210 ? 4.486 -7.091 13.910 1.00 98.19 210 PRO A CA 1
ATOM 1659 C C . PRO A 1 210 ? 3.341 -6.070 13.859 1.00 98.19 210 PRO A C 1
ATOM 1661 O O . PRO A 1 210 ? 2.233 -6.362 14.312 1.00 98.19 210 PRO A O 1
ATOM 1664 N N . LEU A 1 211 ? 3.560 -4.900 13.248 1.00 98.00 211 LEU A N 1
ATOM 1665 C CA . LEU A 1 211 ? 2.522 -3.872 13.116 1.00 98.00 211 LEU A CA 1
ATOM 1666 C C . LEU A 1 211 ? 1.380 -4.336 12.210 1.00 98.00 211 LEU A C 1
ATOM 1668 O O . LEU A 1 211 ? 0.207 -4.159 12.540 1.00 98.00 211 LEU A O 1
ATOM 1672 N N . HIS A 1 212 ? 1.710 -4.989 11.094 1.00 98.25 212 HIS A N 1
ATOM 1673 C CA . HIS A 1 212 ? 0.715 -5.579 10.203 1.00 98.25 212 HIS A CA 1
ATOM 1674 C C . HIS A 1 212 ? -0.146 -6.633 10.925 1.00 98.25 212 HIS A C 1
ATOM 1676 O O . HIS A 1 212 ? -1.366 -6.661 10.750 1.00 98.25 212 HIS A O 1
ATOM 1682 N N . ALA A 1 213 ? 0.455 -7.466 11.782 1.00 98.25 213 ALA A N 1
ATOM 1683 C CA . ALA A 1 213 ? -0.275 -8.446 12.586 1.00 98.25 213 ALA A CA 1
ATOM 1684 C C . ALA A 1 213 ? -1.232 -7.785 13.596 1.00 98.25 213 ALA A C 1
ATOM 1686 O O . ALA A 1 213 ? -2.375 -8.230 13.728 1.00 98.25 213 ALA A O 1
ATOM 1687 N N . ILE A 1 214 ? -0.807 -6.698 14.254 1.00 98.12 214 ILE A N 1
ATOM 1688 C CA . ILE A 1 214 ? -1.661 -5.914 15.163 1.00 98.12 214 ILE A CA 1
ATOM 1689 C C . ILE A 1 214 ? -2.879 -5.364 14.413 1.00 98.12 214 ILE A C 1
ATOM 1691 O O . ILE A 1 214 ? -4.009 -5.575 14.853 1.00 98.12 214 ILE A O 1
ATOM 1695 N N . ILE A 1 215 ? -2.664 -4.726 13.257 1.00 98.25 215 ILE A N 1
ATOM 1696 C CA . ILE A 1 215 ? -3.742 -4.155 12.434 1.00 98.25 215 ILE A CA 1
ATOM 1697 C C . ILE A 1 215 ? -4.717 -5.251 11.992 1.00 98.25 215 ILE A C 1
ATOM 1699 O O . ILE A 1 215 ? -5.931 -5.089 12.121 1.00 98.25 215 ILE A O 1
ATOM 1703 N N . LYS A 1 216 ? -4.200 -6.395 11.525 1.00 98.06 216 LYS A N 1
ATOM 1704 C CA . LYS A 1 216 ? -5.019 -7.535 11.093 1.00 98.06 216 LYS A CA 1
ATOM 1705 C C . LYS A 1 216 ? -5.882 -8.090 12.230 1.00 98.06 216 LYS A C 1
ATOM 1707 O O . LYS A 1 216 ? -7.047 -8.407 12.000 1.00 98.06 216 LYS A O 1
ATOM 1712 N N . ARG A 1 217 ? -5.332 -8.199 13.443 1.00 97.88 217 ARG A N 1
ATOM 1713 C CA . ARG A 1 217 ? -6.055 -8.657 14.641 1.00 97.88 217 ARG A CA 1
ATOM 1714 C C . ARG A 1 217 ? -7.166 -7.682 15.031 1.00 97.88 217 ARG A C 1
ATOM 1716 O O . ARG A 1 217 ? -8.305 -8.109 15.193 1.00 97.88 217 ARG A O 1
ATOM 1723 N N . ILE A 1 218 ? -6.847 -6.390 15.132 1.00 97.81 218 ILE A N 1
ATOM 1724 C CA . ILE A 1 218 ? -7.817 -5.351 15.507 1.00 97.81 218 ILE A CA 1
ATOM 1725 C C . ILE A 1 218 ? -8.968 -5.320 14.501 1.00 97.81 218 ILE A C 1
ATOM 1727 O O . ILE A 1 218 ? -10.130 -5.400 14.886 1.00 97.81 218 ILE A O 1
ATOM 1731 N N . ALA A 1 219 ? -8.654 -5.286 13.208 1.00 96.31 219 ALA A N 1
ATOM 1732 C CA . ALA A 1 219 ? -9.669 -5.260 12.166 1.00 96.31 219 ALA A CA 1
ATOM 1733 C C . ALA A 1 219 ? -10.506 -6.545 12.092 1.00 96.31 219 ALA A C 1
ATOM 1735 O O . ALA A 1 219 ? -11.714 -6.489 11.882 1.00 96.31 219 ALA A O 1
ATOM 1736 N N . GLY A 1 220 ? -9.867 -7.711 12.221 1.00 95.31 220 GLY A N 1
ATOM 1737 C CA . GLY A 1 220 ? -10.517 -9.006 12.030 1.00 95.31 220 GLY A CA 1
ATOM 1738 C C . GLY A 1 220 ? -11.333 -9.493 13.224 1.00 95.31 220 GLY A C 1
ATOM 1739 O O . GLY A 1 220 ? -12.182 -10.362 13.038 1.00 95.31 220 GLY A O 1
ATOM 1740 N N . VAL A 1 221 ? -11.074 -8.962 14.422 1.00 96.19 221 VAL A N 1
ATOM 1741 C CA . VAL A 1 221 ? -11.696 -9.421 15.671 1.00 96.19 221 VAL A CA 1
ATOM 1742 C C . VAL A 1 221 ? -12.329 -8.256 16.422 1.00 96.19 221 VAL A C 1
ATOM 1744 O O . VAL A 1 221 ? -13.543 -8.216 16.572 1.00 96.19 221 VAL A O 1
ATOM 1747 N N . GLU A 1 222 ? -11.529 -7.292 16.876 1.00 96.00 222 GLU A N 1
ATOM 1748 C CA . GLU A 1 222 ? -11.999 -6.257 17.807 1.00 96.00 222 GLU A CA 1
ATOM 1749 C C . GLU A 1 222 ? -13.037 -5.329 17.171 1.00 96.00 222 GLU A C 1
ATOM 1751 O O . GLU A 1 222 ? -14.100 -5.106 17.747 1.00 96.00 222 GLU A O 1
ATOM 1756 N N . VAL A 1 223 ? -12.759 -4.841 15.958 1.00 94.50 223 VAL A N 1
ATOM 1757 C CA . VAL A 1 223 ? -13.670 -3.951 15.226 1.00 94.50 223 VAL A CA 1
ATOM 1758 C C . VAL A 1 223 ? -14.943 -4.686 14.822 1.00 94.50 223 VAL A C 1
ATOM 1760 O O . VAL A 1 223 ? -16.023 -4.153 15.035 1.00 94.50 223 VAL A O 1
ATOM 1763 N N . ARG A 1 224 ? -14.843 -5.932 14.341 1.00 92.06 224 ARG A N 1
ATOM 1764 C CA . ARG A 1 224 ? -16.027 -6.734 13.986 1.00 92.06 224 ARG A CA 1
ATOM 1765 C C . ARG A 1 224 ? -16.929 -7.022 15.183 1.00 92.06 224 ARG A C 1
ATOM 1767 O O . ARG A 1 224 ? -18.145 -6.982 15.049 1.00 92.06 224 ARG A O 1
ATOM 1774 N N . ASN A 1 225 ? -16.342 -7.303 16.345 1.00 92.31 225 ASN A N 1
ATOM 1775 C CA . ASN A 1 225 ? -17.113 -7.525 17.565 1.00 92.31 225 ASN A CA 1
ATOM 1776 C C . ASN A 1 225 ? -17.821 -6.241 18.012 1.00 92.31 225 ASN A C 1
ATOM 1778 O O . ASN A 1 225 ? -18.976 -6.297 18.419 1.00 92.31 225 ASN A O 1
ATOM 1782 N N . LEU A 1 226 ? -17.145 -5.091 17.912 1.00 91.25 226 LEU A N 1
ATOM 1783 C CA . LEU A 1 226 ? -17.742 -3.792 18.220 1.00 91.25 226 LEU A CA 1
ATOM 1784 C C . LEU A 1 226 ? -18.884 -3.440 17.252 1.00 91.25 226 LEU A C 1
ATOM 1786 O O . LEU A 1 226 ? -19.911 -2.934 17.689 1.00 91.25 226 LEU A O 1
ATOM 1790 N N . GLU A 1 227 ? -18.727 -3.736 15.961 1.00 89.44 227 GLU A N 1
ATOM 1791 C CA . GLU A 1 227 ? -19.796 -3.587 14.965 1.00 89.44 227 GLU A CA 1
ATOM 1792 C C . GLU A 1 227 ? -21.016 -4.434 15.322 1.00 89.44 227 GLU A C 1
ATOM 1794 O O . GLU A 1 227 ? -22.108 -3.893 15.463 1.00 89.44 227 GLU A O 1
ATOM 1799 N N . ALA A 1 228 ? -20.819 -5.735 15.551 1.00 87.69 228 ALA A N 1
ATOM 1800 C CA . ALA A 1 228 ? -21.907 -6.656 15.867 1.00 87.69 228 ALA A CA 1
ATOM 1801 C C . ALA A 1 228 ? -22.664 -6.268 17.151 1.00 87.69 228 ALA A C 1
ATOM 1803 O O . ALA A 1 228 ? -23.881 -6.429 17.229 1.00 87.69 228 ALA A O 1
ATOM 1804 N N . GLU A 1 229 ? -21.957 -5.741 18.154 1.00 86.75 229 GLU A N 1
ATOM 1805 C CA . GLU A 1 229 ? -22.563 -5.253 19.396 1.00 86.75 229 GLU A CA 1
ATOM 1806 C C . GLU A 1 229 ? -23.447 -4.017 19.158 1.00 86.75 229 GLU A C 1
ATOM 1808 O O . GLU A 1 229 ? -24.570 -3.964 19.658 1.00 86.75 229 GLU A O 1
ATOM 1813 N N . LEU A 1 230 ? -22.980 -3.055 18.354 1.00 84.94 230 LEU A N 1
ATOM 1814 C CA . LEU A 1 230 ? -23.740 -1.840 18.026 1.00 84.94 230 LEU A CA 1
ATOM 1815 C C . LEU A 1 230 ? -24.892 -2.094 17.049 1.00 84.94 230 LEU A C 1
ATOM 1817 O O . LEU A 1 230 ? -25.908 -1.399 17.089 1.00 84.94 230 LEU A O 1
ATOM 1821 N N . ASP A 1 231 ? -24.755 -3.091 16.181 1.00 81.75 231 ASP A N 1
ATOM 1822 C CA . ASP A 1 231 ? -25.842 -3.558 15.325 1.00 81.75 231 ASP A CA 1
ATOM 1823 C C . ASP A 1 231 ? -26.993 -4.123 16.166 1.00 81.75 231 ASP A C 1
ATOM 1825 O O . ASP A 1 231 ? -28.155 -3.775 15.955 1.00 81.75 231 ASP A O 1
ATOM 1829 N N . GLY A 1 232 ? -26.668 -4.957 17.160 1.00 76.00 232 GLY A N 1
ATOM 1830 C CA . GLY A 1 232 ? -27.653 -5.569 18.053 1.00 76.00 232 GLY A CA 1
ATOM 1831 C C . GLY A 1 232 ? -28.411 -4.565 18.926 1.00 76.00 232 GLY A C 1
ATOM 1832 O O . GLY A 1 232 ? -29.549 -4.835 19.307 1.00 76.00 232 GLY A O 1
ATOM 1833 N N . SER A 1 233 ? -27.821 -3.401 19.218 1.00 71.06 233 SER A N 1
ATOM 1834 C CA . SER A 1 233 ? -28.475 -2.324 19.973 1.00 71.06 233 SER A CA 1
ATOM 1835 C C . SER A 1 233 ? -29.281 -1.351 19.102 1.00 71.06 233 SER A C 1
ATOM 1837 O O . SER A 1 233 ? -29.809 -0.369 19.623 1.00 71.06 233 SER A O 1
ATOM 1839 N N . GLY A 1 234 ? -29.391 -1.595 17.788 1.00 66.00 234 GLY A N 1
ATOM 1840 C CA . GLY A 1 234 ? -30.061 -0.689 16.845 1.00 66.00 234 GLY A CA 1
ATOM 1841 C C . GLY A 1 234 ? -29.311 0.630 16.623 1.00 66.00 234 GLY A C 1
ATOM 1842 O O . GLY A 1 234 ? -29.881 1.588 16.103 1.00 66.00 234 GLY A O 1
ATOM 1843 N N . GLY A 1 235 ? -28.045 0.684 17.042 1.00 62.75 235 GLY A N 1
ATOM 1844 C CA . GLY A 1 235 ? -27.236 1.894 17.114 1.00 62.75 235 GLY A CA 1
ATOM 1845 C C . GLY A 1 235 ? -26.271 2.120 15.953 1.00 62.75 235 GLY A C 1
ATOM 1846 O O . GLY A 1 235 ? -25.629 3.166 15.848 1.00 62.75 235 GLY A O 1
ATOM 1847 N N . TYR A 1 236 ? -26.120 1.138 15.073 1.00 66.56 236 TYR A N 1
ATOM 1848 C CA . TYR A 1 236 ? -25.104 1.195 14.036 1.00 66.56 236 TYR A CA 1
ATOM 1849 C C . TYR A 1 236 ? -25.593 1.924 12.774 1.00 66.56 236 TYR A C 1
ATOM 1851 O O . TYR A 1 236 ? -26.373 1.397 11.981 1.00 66.56 236 TYR A O 1
ATOM 1859 N N . LEU A 1 237 ? -25.095 3.149 12.574 1.00 65.38 237 LEU A N 1
ATOM 1860 C CA . LEU A 1 237 ? -25.287 3.951 11.363 1.00 65.38 237 LEU A CA 1
ATOM 1861 C C . LEU A 1 237 ? -23.927 4.438 10.849 1.00 65.38 237 LEU A C 1
ATOM 1863 O O . LEU A 1 237 ? -23.533 5.582 11.080 1.00 65.38 237 LEU A O 1
ATOM 1867 N N . THR A 1 238 ? -23.192 3.579 10.142 1.00 68.00 238 THR A N 1
ATOM 1868 C CA . THR A 1 238 ? -21.975 3.990 9.429 1.00 68.00 238 THR A CA 1
ATOM 1869 C C . THR A 1 238 ? -22.210 4.050 7.916 1.00 68.00 238 THR A C 1
ATOM 1871 O O . THR A 1 238 ? -23.013 3.285 7.379 1.00 68.00 238 THR A O 1
ATOM 1874 N N . PRO A 1 239 ? -21.503 4.932 7.181 1.00 66.31 239 PRO A N 1
ATOM 1875 C CA . PRO A 1 239 ? -21.657 5.040 5.727 1.00 66.31 239 PRO A CA 1
ATOM 1876 C C . PRO A 1 239 ? -21.301 3.772 4.934 1.00 66.31 239 PRO A C 1
ATOM 1878 O O . PRO A 1 239 ? -21.637 3.685 3.756 1.00 66.31 239 PRO A O 1
ATOM 1881 N N . ASP A 1 240 ? -20.574 2.823 5.531 1.00 72.31 240 ASP A N 1
ATOM 1882 C CA . ASP A 1 240 ? -20.034 1.642 4.853 1.00 72.31 240 ASP A CA 1
ATOM 1883 C C . ASP A 1 240 ? -20.891 0.375 4.990 1.00 72.31 240 ASP A C 1
ATOM 1885 O O . ASP A 1 240 ? -20.543 -0.650 4.400 1.00 72.31 240 ASP A O 1
ATOM 1889 N N . LYS A 1 241 ? -22.024 0.431 5.702 1.00 72.88 241 LYS A N 1
ATOM 1890 C CA . LYS A 1 241 ? -22.946 -0.703 5.832 1.00 72.88 241 LYS A CA 1
ATOM 1891 C C . LYS A 1 241 ? -24.375 -0.305 5.500 1.00 72.88 241 LYS A C 1
ATOM 1893 O O . LYS A 1 241 ? -24.860 0.749 5.897 1.00 72.88 241 LYS A O 1
ATOM 1898 N N . LEU A 1 242 ? -25.065 -1.209 4.813 1.00 75.75 242 LEU A N 1
ATOM 1899 C CA . LEU A 1 242 ? -26.501 -1.125 4.606 1.00 75.75 242 LEU A CA 1
ATOM 1900 C C . LEU A 1 242 ? -27.227 -1.692 5.843 1.00 75.75 242 LEU A C 1
ATOM 1902 O O . LEU A 1 242 ? -26.962 -2.843 6.194 1.00 75.75 242 LEU A O 1
ATOM 1906 N N . PRO A 1 243 ? -28.116 -0.928 6.502 1.00 74.31 243 PRO A N 1
ATOM 1907 C CA . PRO A 1 243 ? -28.948 -1.452 7.581 1.00 74.31 243 PRO A CA 1
ATOM 1908 C C . PRO A 1 243 ? -29.920 -2.529 7.084 1.00 74.31 243 PRO A C 1
ATOM 1910 O O . PRO A 1 243 ? -30.446 -2.428 5.972 1.00 74.31 243 PRO A O 1
ATOM 1913 N N . ASP A 1 244 ? -30.204 -3.524 7.924 1.00 73.25 244 ASP A N 1
ATOM 1914 C CA . ASP A 1 244 ? -31.216 -4.537 7.622 1.00 73.25 244 ASP A CA 1
ATOM 1915 C C . ASP A 1 244 ? -32.627 -3.929 7.679 1.00 73.25 244 ASP A C 1
ATOM 1917 O O . ASP A 1 244 ? -32.997 -3.233 8.629 1.00 73.25 244 ASP A O 1
ATOM 1921 N N . LEU A 1 245 ? -33.445 -4.210 6.660 1.00 75.00 245 LEU A N 1
ATOM 1922 C CA . LEU A 1 245 ? -34.842 -3.783 6.612 1.00 75.00 245 LEU A CA 1
ATOM 1923 C C . LEU A 1 245 ? -35.713 -4.781 7.389 1.00 75.00 245 LEU A C 1
ATOM 1925 O O . LEU A 1 245 ? -36.053 -5.848 6.882 1.00 75.00 245 LEU A O 1
ATOM 1929 N N . TRP A 1 246 ? -36.084 -4.426 8.618 1.00 67.00 246 TRP A N 1
ATOM 1930 C CA . TRP A 1 246 ? -36.911 -5.260 9.504 1.00 67.00 246 TRP A CA 1
ATOM 1931 C C . TRP A 1 246 ? -38.416 -4.940 9.448 1.00 67.00 246 TRP A C 1
ATOM 1933 O O . TRP A 1 246 ? -39.209 -5.630 10.085 1.00 67.00 246 TRP A O 1
ATOM 1943 N N . MET A 1 247 ? -38.831 -3.928 8.678 1.00 64.31 247 MET A N 1
ATOM 1944 C CA . MET A 1 247 ? -40.244 -3.580 8.487 1.00 64.31 247 MET A CA 1
ATOM 1945 C C . MET A 1 247 ? -40.831 -4.376 7.309 1.00 64.31 247 MET A C 1
ATOM 1947 O O . MET A 1 247 ? -40.408 -4.191 6.166 1.00 64.31 247 MET A O 1
ATOM 1951 N N . LYS A 1 248 ? -41.798 -5.256 7.593 1.00 52.25 248 LYS A N 1
ATOM 1952 C CA . LYS A 1 248 ? -42.728 -5.850 6.620 1.00 52.25 248 LYS A CA 1
ATOM 1953 C C . LYS A 1 248 ? -44.146 -5.417 6.947 1.00 52.25 248 LYS A C 1
ATOM 1955 O O . LYS A 1 248 ? -44.461 -5.380 8.156 1.00 52.25 248 LYS A O 1
#